Protein AF-V8NAQ7-F1 (afdb_monomer)

Organism: Ophiophagus hannah (NCBI:txid8665)

InterPro domains:
  IPR014782 Peptidase M1, membrane alanine aminopeptidase [PF01433] (140-181)
  IPR027268 Peptidase M4/M1, CTD superfamily [G3DSA:1.10.390.10] (21-183)
  IPR033577 Aminopeptidase O [PTHR46627] (118-181)

Mean predicted aligned error: 9.58 Å

Nearest PDB structures (foldseek):
  6mgq-assembly1_A  TM=7.888E-01  e=1.763E-02  Homo sapiens
  4g4s-assembly1_O-2  TM=3.954E-01  e=2.691E-01  Saccharomyces cerevisiae S288C
  8rvl-assembly1_7  TM=3.609E-01  e=3.037E-01  Saccharomyces cerevisiae
  8rvp-assembly1_4  TM=3.367E-01  e=1.084E+00  Saccharomyces cerevisiae

Secondary structure (DSSP, 8-state):
-------S-SS--TTT-HHHHT-SS--EEEE--GGGHHHHHHHHHHHHHHHHHHHHHHH-S-SSS-EEEEEE-TTSSSSEEEEESSSSS----HHHHHHHHHHHHHH---HHHHHSS--EEEEEEGGGGGS-HHHHHHHHHHHHHTTTBTTTB--SSGGGTHHHHHHHHHHHHHHHHHHHHT-

pLDDT: mean 75.88, std 17.24, range [34.28, 96.19]

Structure (mmCIF, N/CA/C/O backbone):
data_AF-V8NAQ7-F1
#
_entry.id   AF-V8NAQ7-F1
#
loop_
_atom_site.group_PDB
_atom_site.id
_atom_site.type_symbol
_atom_site.label_atom_id
_atom_site.label_alt_id
_atom_site.label_comp_id
_atom_site.label_asym_id
_atom_site.label_entity_id
_atom_site.label_seq_id
_atom_site.pdbx_PDB_ins_code
_atom_site.Cartn_x
_atom_site.Cartn_y
_atom_site.Cartn_z
_atom_site.occupancy
_atom_site.B_iso_or_equiv
_atom_site.auth_seq_id
_atom_site.auth_comp_id
_atom_site.auth_asym_id
_atom_site.auth_atom_id
_atom_site.pdbx_PDB_model_num
ATOM 1 N N . LEU A 1 1 ? 7.374 -16.933 -33.808 1.00 37.28 1 LEU A N 1
ATOM 2 C CA . LEU A 1 1 ? 6.620 -16.283 -32.715 1.00 37.28 1 LEU A CA 1
ATOM 3 C C . LEU A 1 1 ? 7.541 -16.293 -31.511 1.00 37.28 1 LEU A C 1
ATOM 5 O O . LEU A 1 1 ? 7.812 -17.365 -30.997 1.00 37.28 1 LEU A O 1
ATOM 9 N N . LEU A 1 2 ? 8.156 -15.151 -31.199 1.00 45.00 2 LEU A N 1
ATOM 10 C CA . LEU A 1 2 ? 9.103 -15.036 -30.089 1.00 45.00 2 LEU A CA 1
ATOM 11 C C . LEU A 1 2 ? 8.343 -15.301 -28.788 1.00 45.00 2 LEU A C 1
ATOM 13 O O . LEU A 1 2 ? 7.420 -14.553 -28.463 1.00 45.00 2 LEU A O 1
ATOM 17 N N . GLU A 1 3 ? 8.701 -16.369 -28.078 1.00 47.44 3 GLU A N 1
ATOM 18 C CA . GLU A 1 3 ? 8.307 -16.536 -26.683 1.00 47.44 3 GLU A CA 1
ATOM 19 C C . GLU A 1 3 ? 8.743 -15.267 -25.950 1.00 47.44 3 GLU A C 1
ATOM 21 O O . GLU A 1 3 ? 9.929 -14.932 -25.909 1.00 47.44 3 GLU A O 1
ATOM 26 N N . LYS A 1 4 ? 7.776 -14.501 -25.434 1.00 57.16 4 LYS A N 1
ATOM 27 C CA . LYS A 1 4 ? 8.064 -13.421 -24.494 1.00 57.16 4 LYS A CA 1
ATOM 28 C C . LYS A 1 4 ? 8.598 -14.103 -23.239 1.00 57.16 4 LYS A C 1
ATOM 30 O O . LYS A 1 4 ? 7.823 -14.415 -22.352 1.00 57.16 4 LYS A O 1
ATOM 35 N N . ALA A 1 5 ? 9.888 -14.399 -23.183 1.00 61.69 5 ALA A N 1
ATOM 36 C CA . ALA A 1 5 ? 10.543 -14.878 -21.978 1.00 61.69 5 ALA A CA 1
ATOM 37 C C . ALA A 1 5 ? 10.908 -13.656 -21.129 1.00 61.69 5 ALA A C 1
ATOM 39 O O . ALA A 1 5 ? 11.540 -12.713 -21.606 1.00 61.69 5 ALA A O 1
ATOM 40 N N . CYS A 1 6 ? 10.454 -13.630 -19.883 1.00 65.25 6 CYS A N 1
ATOM 41 C CA . CYS A 1 6 ? 10.802 -12.587 -18.933 1.00 65.25 6 CYS A CA 1
ATOM 42 C C . CYS A 1 6 ? 12.248 -12.797 -18.466 1.00 65.25 6 CYS A C 1
ATOM 44 O O . CYS A 1 6 ? 12.615 -13.898 -18.066 1.00 65.25 6 CYS A O 1
ATOM 46 N N . GLY A 1 7 ? 13.068 -11.745 -18.491 1.00 60.06 7 GLY A N 1
ATOM 47 C CA . GLY A 1 7 ? 14.481 -11.810 -18.089 1.00 60.06 7 GLY A CA 1
ATOM 48 C C . GLY A 1 7 ? 14.732 -11.762 -16.577 1.00 60.06 7 GLY A C 1
ATOM 49 O O . GLY A 1 7 ? 15.848 -11.463 -16.167 1.00 60.06 7 GLY A O 1
ATOM 50 N N . HIS A 1 8 ? 13.712 -11.982 -15.745 1.00 63.72 8 HIS A N 1
ATOM 51 C CA . HIS A 1 8 ? 13.851 -11.928 -14.291 1.00 63.72 8 HIS A CA 1
ATOM 52 C C . HIS A 1 8 ? 14.262 -13.288 -13.708 1.00 63.72 8 HIS A C 1
ATOM 54 O O . HIS A 1 8 ? 14.111 -14.336 -14.336 1.00 63.72 8 HIS A O 1
ATOM 60 N N . THR A 1 9 ? 14.778 -13.270 -12.480 1.00 57.16 9 THR A N 1
ATOM 61 C CA . THR A 1 9 ? 15.142 -14.470 -11.712 1.00 57.16 9 THR A CA 1
ATOM 62 C C . THR A 1 9 ? 13.940 -15.421 -11.531 1.00 57.16 9 THR A C 1
ATOM 64 O O . THR A 1 9 ? 12.796 -15.009 -11.757 1.00 57.16 9 THR A O 1
ATOM 67 N N . PRO A 1 10 ? 14.154 -16.706 -11.159 1.00 53.88 10 PRO A N 1
ATOM 68 C CA . PRO A 1 10 ? 13.069 -17.675 -11.015 1.00 53.88 10 PRO A CA 1
ATOM 69 C C . PRO A 1 10 ? 12.094 -17.261 -9.899 1.00 53.88 10 PRO A C 1
ATOM 71 O O . PRO A 1 10 ? 12.303 -17.525 -8.718 1.00 53.88 10 PRO A O 1
ATOM 74 N N . TYR A 1 11 ? 11.013 -16.606 -10.302 1.00 58.72 11 TYR A N 1
ATOM 75 C CA . TYR A 1 11 ? 9.854 -16.215 -9.509 1.00 58.72 11 TYR A CA 1
ATOM 76 C C . TYR A 1 11 ? 8.618 -16.440 -10.394 1.00 58.72 11 TYR A C 1
ATOM 78 O O . TYR A 1 11 ? 8.720 -16.221 -11.606 1.00 58.72 11 TYR A O 1
ATOM 86 N N . PRO A 1 12 ? 7.470 -16.903 -9.859 1.00 65.12 12 PRO A N 1
ATOM 87 C CA . PRO A 1 12 ? 6.249 -17.061 -10.649 1.00 65.12 12 PRO A CA 1
ATOM 88 C C . PRO A 1 12 ? 5.866 -15.735 -11.327 1.00 65.12 12 PRO A C 1
ATOM 90 O O . PRO A 1 12 ? 5.382 -14.808 -10.681 1.00 65.12 12 PRO A O 1
ATOM 93 N N . CYS A 1 13 ? 6.121 -15.643 -12.636 1.00 69.38 13 CYS A N 1
ATOM 94 C CA . CYS A 1 13 ? 5.915 -14.431 -13.420 1.00 69.38 13 CYS A CA 1
ATOM 95 C C . CYS A 1 13 ? 4.424 -14.100 -13.514 1.00 69.38 13 CYS A C 1
ATOM 97 O O . CYS A 1 13 ? 3.689 -14.730 -14.274 1.00 69.38 13 CYS A O 1
ATOM 99 N N . ARG A 1 14 ? 3.984 -13.065 -12.794 1.00 78.44 14 ARG A N 1
ATOM 100 C CA . ARG A 1 14 ? 2.598 -12.585 -12.884 1.00 78.44 14 ARG A CA 1
ATOM 101 C C . ARG A 1 14 ? 2.290 -11.806 -14.164 1.00 78.44 14 ARG A C 1
ATOM 103 O O . ARG A 1 14 ? 1.137 -11.678 -14.552 1.00 78.44 14 ARG A O 1
ATOM 110 N N . PHE A 1 15 ? 3.316 -11.288 -14.832 1.00 76.75 15 PHE A N 1
ATOM 111 C CA . PHE A 1 15 ? 3.154 -10.457 -16.029 1.00 76.75 15 PHE A CA 1
ATOM 112 C C . PHE A 1 15 ? 2.834 -11.262 -17.293 1.00 76.75 15 PHE A C 1
ATOM 114 O O . PHE A 1 15 ? 2.406 -10.693 -18.294 1.00 76.75 15 PHE A O 1
ATOM 121 N N . GLN A 1 16 ? 3.083 -12.573 -17.271 1.00 75.88 16 GLN A N 1
ATOM 122 C CA . GLN A 1 16 ? 2.899 -13.452 -18.427 1.00 75.88 16 GLN A CA 1
ATOM 123 C C . GLN A 1 16 ? 1.697 -14.373 -18.300 1.00 75.88 16 GLN A C 1
ATOM 125 O O . GLN A 1 16 ? 1.163 -14.793 -19.323 1.00 75.88 16 GLN A O 1
ATOM 130 N N . ASP A 1 17 ? 1.274 -14.678 -17.074 1.00 80.12 17 ASP A N 1
ATOM 131 C CA . ASP A 1 17 ? 0.068 -15.457 -16.828 1.00 80.12 17 ASP A CA 1
ATOM 132 C C . ASP A 1 17 ? -1.171 -14.544 -16.943 1.00 80.12 17 ASP A C 1
ATOM 134 O O . ASP A 1 17 ? -1.374 -13.700 -16.060 1.00 80.12 17 ASP A O 1
ATOM 138 N N . PRO A 1 18 ? -2.024 -14.729 -17.978 1.00 76.31 18 PRO A N 1
ATOM 139 C CA . PRO A 1 18 ? -3.193 -13.887 -18.238 1.00 76.31 18 PRO A CA 1
ATOM 140 C C . PRO A 1 18 ? -4.182 -13.823 -17.070 1.00 76.31 18 PRO A C 1
ATOM 142 O O . PRO A 1 18 ? -4.881 -12.825 -16.896 1.00 76.31 18 PRO A O 1
ATOM 145 N N . ILE A 1 19 ? -4.257 -14.891 -16.270 1.00 78.62 19 ILE A N 1
ATOM 146 C CA . ILE A 1 19 ? -5.164 -14.981 -15.122 1.00 78.62 19 ILE A CA 1
ATOM 147 C C . ILE A 1 19 ? -4.669 -14.049 -14.023 1.00 78.62 19 ILE A C 1
ATOM 149 O O . ILE A 1 19 ? -5.436 -13.287 -13.435 1.00 78.62 19 ILE A O 1
ATOM 153 N N . THR A 1 20 ? -3.365 -14.087 -13.757 1.00 79.00 20 THR A N 1
ATOM 154 C CA . THR A 1 20 ? -2.764 -13.262 -12.711 1.00 79.00 20 THR A CA 1
ATOM 155 C C . THR A 1 20 ? -2.551 -11.819 -13.154 1.00 79.00 20 THR A C 1
ATOM 157 O O . THR A 1 20 ? -2.547 -10.943 -12.287 1.00 79.00 20 THR A O 1
ATOM 160 N N . SER A 1 21 ? -2.417 -11.561 -14.460 1.00 79.44 21 SER A N 1
ATOM 161 C CA . SER A 1 21 ? -2.230 -10.220 -15.010 1.00 79.44 21 SER A CA 1
ATOM 162 C C . SER A 1 21 ? -3.513 -9.400 -15.029 1.00 79.44 21 SER A C 1
ATOM 164 O O . SER A 1 21 ? -3.435 -8.186 -14.908 1.00 79.44 21 SER A O 1
ATOM 166 N N . ALA A 1 22 ? -4.674 -10.053 -15.146 1.00 82.44 22 ALA A N 1
ATOM 167 C CA . ALA A 1 22 ? -5.993 -9.416 -15.120 1.00 82.44 22 ALA A CA 1
ATOM 168 C C . ALA A 1 22 ? -6.528 -9.161 -13.697 1.00 82.44 22 ALA A C 1
ATOM 170 O O . ALA A 1 22 ? -7.639 -8.657 -13.524 1.00 82.44 22 ALA A O 1
ATOM 171 N N . GLN A 1 23 ? -5.776 -9.543 -12.661 1.00 87.81 23 GLN A N 1
ATOM 172 C CA . GLN A 1 23 ? -6.215 -9.385 -11.284 1.00 87.81 23 GLN A CA 1
ATOM 173 C C . GLN A 1 23 ? -6.018 -7.942 -10.802 1.00 87.81 23 GLN A C 1
ATOM 175 O O . GLN A 1 23 ? -4.948 -7.590 -10.305 1.00 87.81 23 GLN A O 1
ATOM 180 N N . VAL A 1 24 ? -7.090 -7.152 -10.898 1.00 91.62 24 VAL A N 1
ATOM 181 C CA . VAL A 1 24 ? -7.148 -5.748 -10.453 1.00 91.62 24 VAL A CA 1
ATOM 182 C C . VAL A 1 24 ? -6.882 -5.624 -8.950 1.00 91.62 24 VAL A C 1
ATOM 184 O O . VAL A 1 24 ? -6.037 -4.849 -8.513 1.00 91.62 24 VAL A O 1
ATOM 187 N N . ILE A 1 25 ? -7.561 -6.451 -8.148 1.00 93.50 25 ILE A N 1
ATOM 188 C CA . ILE A 1 25 ? -7.414 -6.472 -6.690 1.00 93.50 25 ILE A CA 1
ATOM 189 C C . ILE A 1 25 ? -6.827 -7.817 -6.273 1.00 93.50 25 ILE A C 1
ATOM 191 O O . ILE A 1 25 ? -7.445 -8.879 -6.426 1.00 93.50 25 ILE A O 1
ATOM 195 N N . ILE A 1 26 ? -5.615 -7.777 -5.728 1.00 91.56 26 ILE A N 1
ATOM 196 C CA . ILE A 1 26 ? -4.955 -8.959 -5.175 1.00 91.56 26 ILE A CA 1
ATOM 197 C C . ILE A 1 26 ? -5.547 -9.336 -3.812 1.00 91.56 26 ILE A C 1
ATOM 199 O O . ILE A 1 26 ? -6.066 -8.470 -3.095 1.00 91.56 26 ILE A O 1
ATOM 203 N N . PRO A 1 27 ? -5.483 -10.620 -3.410 1.00 91.06 27 PRO A N 1
ATOM 204 C CA . PRO A 1 27 ? -5.914 -11.022 -2.083 1.00 91.06 27 PRO A CA 1
ATOM 205 C C . PRO A 1 27 ? -5.079 -10.260 -1.055 1.00 91.06 27 PRO A C 1
ATOM 207 O O . PRO A 1 27 ? -3.865 -10.122 -1.223 1.00 91.06 27 PRO A O 1
ATOM 210 N N . HIS A 1 28 ? -5.723 -9.779 0.004 1.00 90.50 28 HIS A N 1
ATOM 211 C CA . HIS A 1 28 ? -5.056 -9.004 1.040 1.00 90.50 28 HIS A CA 1
ATOM 212 C C . HIS A 1 28 ? -5.494 -9.429 2.439 1.00 90.50 28 HIS A C 1
ATOM 214 O O . HIS A 1 28 ? -6.635 -9.847 2.651 1.00 90.50 28 HIS A O 1
ATOM 220 N N . ARG A 1 29 ? -4.572 -9.363 3.404 1.00 88.88 29 ARG A N 1
ATOM 221 C CA . ARG A 1 29 ? -4.845 -9.669 4.817 1.00 88.88 29 ARG A CA 1
ATOM 222 C C . ARG A 1 29 ? -4.321 -8.554 5.708 1.00 88.88 29 ARG A C 1
ATOM 224 O O . ARG A 1 29 ? -3.261 -8.001 5.442 1.00 88.88 29 ARG A O 1
ATOM 231 N N . ILE A 1 30 ? -5.054 -8.261 6.778 1.00 87.94 30 ILE A N 1
ATOM 232 C CA . ILE A 1 30 ? -4.641 -7.298 7.800 1.00 87.94 30 ILE A CA 1
ATOM 233 C C . ILE A 1 30 ? -4.356 -8.062 9.089 1.00 87.94 30 ILE A C 1
ATOM 235 O O . ILE A 1 30 ? -5.207 -8.805 9.583 1.00 87.94 30 ILE A O 1
ATOM 239 N N . PHE A 1 31 ? -3.174 -7.844 9.645 1.00 86.44 31 PHE A N 1
ATOM 240 C CA . PHE A 1 31 ? -2.731 -8.368 10.924 1.00 86.44 31 PHE A CA 1
ATOM 241 C C . PHE A 1 31 ? -2.579 -7.196 11.889 1.00 86.44 31 PHE A C 1
ATOM 243 O O . PHE A 1 31 ? -1.754 -6.308 11.688 1.00 86.44 31 PHE A O 1
ATOM 250 N N . ALA A 1 32 ? -3.398 -7.181 12.934 1.00 84.50 32 ALA A N 1
ATOM 251 C CA . ALA A 1 32 ? -3.408 -6.120 13.929 1.00 84.50 32 ALA A CA 1
ATOM 252 C C . ALA A 1 32 ? -3.686 -6.705 15.322 1.00 84.50 32 ALA A C 1
ATOM 254 O O . ALA A 1 32 ? -4.385 -7.720 15.412 1.00 84.50 32 ALA A O 1
ATOM 255 N N . PRO A 1 33 ? -3.197 -6.067 16.400 1.00 82.62 33 PRO A N 1
ATOM 256 C CA . PRO A 1 33 ? -3.591 -6.402 17.765 1.00 82.62 33 PRO A CA 1
ATOM 257 C C . PRO A 1 33 ? -5.112 -6.320 17.925 1.00 82.62 33 PRO A C 1
ATOM 259 O O . PRO A 1 33 ? -5.761 -5.478 17.291 1.00 82.62 33 PRO A O 1
ATOM 262 N N . VAL A 1 34 ? -5.695 -7.148 18.797 1.00 83.69 34 VAL A N 1
ATOM 263 C CA . VAL A 1 34 ? -7.161 -7.229 18.946 1.00 83.69 34 VAL A CA 1
ATOM 264 C C . VAL A 1 34 ? -7.779 -5.868 19.287 1.00 83.69 34 VAL A C 1
ATOM 266 O O . VAL A 1 34 ? -8.848 -5.535 18.773 1.00 83.69 34 VAL A O 1
ATOM 269 N N . CYS A 1 35 ? -7.076 -5.038 20.061 1.00 85.00 35 CYS A N 1
ATOM 270 C CA . CYS A 1 35 ? -7.518 -3.691 20.428 1.00 85.00 35 CYS A CA 1
ATOM 271 C C . CYS A 1 35 ? -7.654 -2.715 19.242 1.00 85.00 35 CYS A C 1
ATOM 273 O O . CYS A 1 35 ? -8.398 -1.744 19.348 1.00 85.00 35 CYS A O 1
ATOM 275 N N . LEU A 1 36 ? -6.987 -2.968 18.110 1.00 86.62 36 LEU A N 1
ATOM 276 C CA . LEU A 1 36 ? -7.032 -2.122 16.909 1.00 86.62 36 LEU A CA 1
ATOM 277 C C . LEU A 1 36 ? -7.918 -2.696 15.799 1.00 86.62 36 LEU A C 1
ATOM 279 O O . LEU A 1 36 ? -8.080 -2.067 14.752 1.00 86.62 36 LEU A O 1
ATOM 283 N N . LYS A 1 37 ? -8.509 -3.877 16.007 1.00 86.38 37 LYS A N 1
ATOM 284 C CA . LYS A 1 37 ? -9.273 -4.595 14.981 1.00 86.38 37 LYS A CA 1
ATOM 285 C C . LYS A 1 37 ? -10.437 -3.774 14.426 1.00 86.38 37 LYS A C 1
ATOM 287 O O . LYS A 1 37 ? -10.638 -3.755 13.216 1.00 86.38 37 LYS A O 1
ATOM 292 N N . GLU A 1 38 ? -11.178 -3.080 15.286 1.00 87.75 38 GLU A N 1
ATOM 293 C CA . GLU A 1 38 ? -12.314 -2.252 14.859 1.00 87.75 38 GLU A CA 1
ATOM 294 C C . GLU A 1 38 ? -11.863 -0.995 14.105 1.00 87.75 38 GLU A C 1
ATOM 296 O O . GLU A 1 38 ? -12.447 -0.661 13.076 1.00 87.75 38 GLU A O 1
ATOM 301 N N . SER A 1 39 ? -10.765 -0.359 14.526 1.00 87.62 39 SER A N 1
ATOM 302 C CA . SER A 1 39 ? -10.164 0.760 13.787 1.00 87.62 39 SER A CA 1
ATOM 303 C C . SER A 1 39 ? -9.698 0.326 12.395 1.00 87.62 39 SER A C 1
ATOM 305 O O . SER A 1 39 ? -9.993 0.992 11.406 1.00 87.62 39 SER A O 1
ATOM 307 N N . CYS A 1 40 ? -9.046 -0.836 12.292 1.00 88.31 40 CYS A N 1
ATOM 308 C CA . CYS A 1 40 ? -8.616 -1.396 11.010 1.00 88.31 40 CYS A CA 1
ATOM 309 C C . CYS A 1 40 ? -9.804 -1.719 10.102 1.00 88.31 40 CYS A C 1
ATOM 311 O O . CYS A 1 40 ? -9.760 -1.425 8.912 1.00 88.31 40 CYS A O 1
ATOM 313 N N . LYS A 1 41 ? -10.880 -2.298 10.647 1.00 87.69 41 LYS A N 1
ATOM 314 C CA . LYS A 1 41 ? -12.101 -2.561 9.876 1.00 87.69 41 LYS A CA 1
ATOM 315 C C . LYS A 1 41 ? -12.732 -1.277 9.356 1.00 87.69 41 LYS A C 1
ATOM 317 O O . LYS A 1 41 ? -13.150 -1.234 8.210 1.00 87.69 41 LYS A O 1
ATOM 322 N N . LYS A 1 42 ? -12.804 -0.242 10.191 1.00 87.56 42 LYS A N 1
ATOM 323 C CA . LYS A 1 42 ? -13.417 1.034 9.817 1.00 87.56 42 LYS A CA 1
ATOM 324 C C . LYS A 1 42 ? -12.617 1.765 8.738 1.00 87.56 42 LYS A C 1
ATOM 326 O O . LYS A 1 42 ? -13.212 2.404 7.881 1.00 87.56 42 LYS A O 1
ATOM 331 N N . VAL A 1 43 ? -11.288 1.689 8.805 1.00 88.75 43 VAL A N 1
ATOM 332 C CA . VAL A 1 43 ? -10.387 2.447 7.930 1.00 88.75 43 VAL A CA 1
ATOM 333 C C . VAL A 1 43 ? -9.888 1.573 6.778 1.00 88.75 43 VAL A C 1
ATOM 335 O O . VAL A 1 43 ? -10.305 1.732 5.637 1.00 88.75 43 VAL A O 1
ATOM 338 N N . LEU A 1 44 ? -9.035 0.592 7.064 1.00 88.81 44 LEU A N 1
ATOM 339 C CA . LEU A 1 44 ? -8.292 -0.156 6.047 1.00 88.81 44 LEU A CA 1
ATOM 340 C C . LEU A 1 44 ? -9.147 -1.101 5.203 1.00 88.81 44 LEU A C 1
ATOM 342 O O . LEU A 1 44 ? -8.810 -1.324 4.045 1.00 88.81 44 LEU A O 1
ATOM 346 N N . LEU A 1 45 ? -10.229 -1.663 5.752 1.00 86.62 45 LEU A N 1
ATOM 347 C CA . LEU A 1 45 ? -11.066 -2.616 5.008 1.00 86.62 45 LEU A CA 1
ATOM 348 C C . LEU A 1 45 ? -11.690 -1.983 3.756 1.00 86.62 45 LEU A C 1
ATOM 350 O O . LEU A 1 45 ? -11.860 -2.669 2.753 1.00 86.62 45 LEU A O 1
ATOM 354 N N . HIS A 1 46 ? -12.014 -0.690 3.819 1.00 86.50 46 HIS A N 1
ATOM 355 C CA . HIS A 1 46 ? -12.566 0.059 2.692 1.00 86.50 46 HIS A CA 1
ATOM 356 C C . HIS A 1 46 ? -11.471 0.626 1.783 1.00 86.50 46 HIS A C 1
ATOM 358 O O . HIS A 1 46 ? -11.607 0.568 0.566 1.00 86.50 46 HIS A O 1
ATOM 364 N N . LEU A 1 47 ? -10.368 1.106 2.366 1.00 90.50 47 LEU A N 1
ATOM 365 C CA . LEU A 1 47 ? -9.287 1.744 1.612 1.00 90.50 47 LEU A CA 1
ATOM 366 C C . LEU A 1 47 ? -8.460 0.753 0.784 1.00 90.50 47 LEU A C 1
ATOM 368 O O . LEU A 1 47 ? -8.087 1.059 -0.341 1.00 90.50 47 LEU A O 1
ATOM 372 N N . LEU A 1 48 ? -8.174 -0.443 1.309 1.00 93.00 48 LEU A N 1
ATOM 373 C CA . LEU A 1 48 ? -7.282 -1.402 0.645 1.00 93.00 48 LEU A CA 1
ATOM 374 C C . LEU A 1 48 ? -7.745 -1.804 -0.764 1.00 93.00 48 LEU A C 1
ATOM 376 O O . LEU A 1 48 ? -6.930 -1.713 -1.682 1.00 93.00 48 LEU A O 1
ATOM 380 N N . PRO A 1 49 ? -9.007 -2.227 -0.979 1.00 93.94 49 PRO A N 1
ATOM 381 C CA . PRO A 1 49 ? -9.497 -2.540 -2.319 1.00 93.94 49 PRO A CA 1
ATOM 382 C C . PRO A 1 49 ? -9.385 -1.358 -3.290 1.00 93.94 49 PRO A C 1
ATOM 384 O O . PRO A 1 49 ? -8.949 -1.559 -4.420 1.00 93.94 49 PRO A O 1
ATOM 387 N N . GLN A 1 50 ? -9.719 -0.144 -2.837 1.00 94.25 50 GLN A N 1
ATOM 388 C CA . GLN A 1 50 ? -9.673 1.075 -3.653 1.00 94.25 50 GLN A CA 1
ATOM 389 C C . GLN A 1 50 ? -8.236 1.429 -4.047 1.00 94.25 50 GLN A C 1
ATOM 391 O O . GLN A 1 50 ? -7.944 1.633 -5.220 1.00 94.25 50 GLN A O 1
ATOM 396 N N . CYS A 1 51 ? -7.307 1.427 -3.087 1.00 95.31 51 CYS A N 1
ATOM 397 C CA . CYS A 1 51 ? -5.902 1.718 -3.361 1.00 95.31 51 CYS A CA 1
ATOM 398 C C . CYS A 1 51 ? -5.262 0.657 -4.270 1.00 95.31 51 CYS A C 1
ATOM 400 O O . CYS A 1 51 ? -4.452 0.998 -5.127 1.00 95.31 51 CYS A O 1
ATOM 402 N N . LEU A 1 52 ? -5.621 -0.624 -4.115 1.00 95.50 52 LEU A N 1
ATOM 403 C CA . LEU A 1 52 ? -5.129 -1.696 -4.989 1.00 95.50 52 LEU A CA 1
ATOM 404 C C . LEU A 1 52 ? -5.684 -1.587 -6.416 1.00 95.50 52 LEU A C 1
ATOM 406 O O . LEU A 1 52 ? -4.936 -1.845 -7.358 1.00 95.50 52 LEU A O 1
ATOM 410 N N . SER A 1 53 ? -6.956 -1.206 -6.564 1.00 95.62 53 SER A N 1
ATOM 411 C CA . SER A 1 53 ? -7.589 -0.951 -7.864 1.00 95.62 53 SER A CA 1
ATOM 412 C C . SER A 1 53 ? -6.927 0.229 -8.573 1.00 95.62 53 SER A C 1
ATOM 414 O O . SER A 1 53 ? -6.389 0.076 -9.666 1.00 95.62 53 SER A O 1
ATOM 416 N N . ALA A 1 54 ? -6.811 1.364 -7.883 1.00 96.19 54 ALA A N 1
ATOM 417 C CA . ALA A 1 54 ? -6.148 2.556 -8.397 1.00 96.19 54 ALA A CA 1
ATOM 418 C C . ALA A 1 54 ? -4.678 2.308 -8.779 1.00 96.19 54 ALA A C 1
ATOM 420 O O . ALA A 1 54 ? -4.204 2.790 -9.808 1.00 96.19 54 ALA A O 1
ATOM 421 N N . ALA A 1 55 ? -3.943 1.535 -7.971 1.00 95.75 55 ALA A N 1
ATOM 422 C CA . ALA A 1 55 ? -2.570 1.156 -8.290 1.00 95.75 55 ALA A CA 1
ATOM 423 C C . ALA A 1 55 ? -2.501 0.280 -9.548 1.00 95.75 55 ALA A C 1
ATOM 425 O O . ALA A 1 55 ? -1.599 0.465 -10.363 1.00 95.75 55 ALA A O 1
ATOM 426 N N . TYR A 1 56 ? -3.455 -0.638 -9.730 1.00 94.62 56 TYR A N 1
ATOM 427 C CA . TYR A 1 56 ? -3.540 -1.450 -10.940 1.00 94.62 56 TYR A CA 1
ATOM 428 C C . TYR A 1 56 ? -3.815 -0.599 -12.183 1.00 94.62 56 TYR A C 1
ATOM 430 O O . TYR A 1 56 ? -3.156 -0.776 -13.205 1.00 94.62 56 TYR A O 1
ATOM 438 N N . ASP A 1 57 ? -4.734 0.357 -12.098 1.00 94.50 57 ASP A N 1
ATOM 439 C CA . ASP A 1 57 ? -5.068 1.222 -13.231 1.00 94.50 57 ASP A CA 1
ATOM 440 C C . ASP A 1 57 ? -3.899 2.130 -13.641 1.00 94.50 57 ASP A C 1
ATOM 442 O O . ASP A 1 57 ? -3.712 2.411 -14.826 1.00 94.50 57 ASP A O 1
ATOM 446 N N . LEU A 1 58 ? -3.080 2.561 -12.675 1.00 94.62 58 LEU A N 1
ATOM 447 C CA . LEU A 1 58 ? -1.925 3.428 -12.922 1.00 94.62 58 LEU A CA 1
ATOM 448 C C . LEU A 1 58 ? -0.658 2.668 -13.338 1.00 94.62 58 LEU A C 1
ATOM 450 O O . LEU A 1 58 ? 0.070 3.133 -14.215 1.00 94.62 58 LEU A O 1
ATOM 454 N N . LEU A 1 59 ? -0.361 1.533 -12.700 1.00 93.00 59 LEU A N 1
ATOM 455 C CA . LEU A 1 59 ? 0.923 0.822 -12.825 1.00 93.00 59 LEU A CA 1
ATOM 456 C C . LEU A 1 59 ? 0.800 -0.553 -13.501 1.00 93.00 59 LEU A C 1
ATOM 458 O O . LEU A 1 59 ? 1.810 -1.173 -13.844 1.00 93.00 59 LEU A O 1
ATOM 462 N N . GLY A 1 60 ? -0.422 -1.037 -13.719 1.00 91.44 60 GLY A N 1
ATOM 463 C CA . GLY A 1 60 ? -0.717 -2.331 -14.321 1.00 91.44 60 GLY A CA 1
ATOM 464 C C . GLY A 1 60 ? -0.694 -3.487 -13.321 1.00 91.44 60 GLY A C 1
ATOM 465 O O . GLY A 1 60 ? -1.035 -3.355 -12.150 1.00 91.44 60 GLY A O 1
ATOM 466 N N . THR A 1 61 ? -0.309 -4.673 -13.790 1.00 90.81 61 THR A N 1
ATOM 467 C CA . THR A 1 61 ? -0.337 -5.901 -12.985 1.00 90.81 61 THR A CA 1
ATOM 468 C C . THR A 1 61 ? 0.481 -5.784 -11.697 1.00 90.81 61 THR A C 1
ATOM 470 O O . THR A 1 61 ? 1.672 -5.476 -11.731 1.00 90.81 61 THR A O 1
ATOM 473 N N . HIS A 1 62 ? -0.143 -6.144 -10.570 1.00 90.56 62 HIS A N 1
ATOM 474 C CA . HIS A 1 62 ? 0.521 -6.268 -9.271 1.00 90.56 62 HIS A CA 1
ATOM 475 C C . HIS A 1 62 ? 1.675 -7.290 -9.325 1.00 90.56 62 HIS A C 1
ATOM 477 O O . HIS A 1 62 ? 1.423 -8.460 -9.638 1.00 90.56 62 HIS A O 1
ATOM 483 N N . PRO A 1 63 ? 2.916 -6.916 -8.954 1.00 86.19 63 PRO A N 1
ATOM 484 C CA . PRO A 1 63 ? 4.076 -7.807 -9.044 1.00 86.19 63 PRO A CA 1
ATOM 485 C C . PRO A 1 63 ? 3.980 -9.045 -8.142 1.00 86.19 63 PRO A C 1
ATOM 487 O O . PRO A 1 63 ? 4.505 -10.105 -8.483 1.00 86.19 63 PRO A O 1
ATOM 490 N N . PHE A 1 64 ? 3.271 -8.939 -7.011 1.00 85.69 64 PHE A N 1
ATOM 491 C CA . PHE A 1 64 ? 3.157 -9.997 -6.003 1.00 85.69 64 PHE A CA 1
ATOM 492 C C . PHE A 1 64 ? 1.757 -10.582 -5.930 1.00 85.69 64 PHE A C 1
ATOM 494 O O . PHE A 1 64 ? 0.770 -9.868 -6.070 1.00 85.69 64 PHE A O 1
ATOM 501 N N . SER A 1 65 ? 1.667 -11.890 -5.667 1.00 84.81 65 SER A N 1
ATOM 502 C CA . SER A 1 65 ? 0.408 -12.662 -5.612 1.00 84.81 65 SER A CA 1
ATOM 503 C C . SER A 1 65 ? -0.593 -12.199 -4.546 1.00 84.81 65 SER A C 1
ATOM 505 O O . SER A 1 65 ? -1.783 -12.482 -4.673 1.00 84.81 65 SER A O 1
ATOM 507 N N . ARG A 1 66 ? -0.122 -11.514 -3.498 1.00 86.31 66 ARG A N 1
ATOM 508 C CA . ARG A 1 66 ? -0.897 -11.112 -2.319 1.00 86.31 66 ARG A CA 1
ATOM 509 C C . ARG A 1 66 ? -0.192 -9.986 -1.561 1.00 86.31 66 ARG A C 1
ATOM 511 O O . ARG A 1 66 ? 1.040 -9.939 -1.545 1.00 86.31 66 ARG A O 1
ATOM 518 N N . LEU A 1 67 ? -0.991 -9.156 -0.890 1.00 89.25 67 LEU A N 1
ATOM 519 C CA . LEU A 1 67 ? -0.538 -8.119 0.034 1.00 89.25 67 LEU A CA 1
ATOM 520 C C . LEU A 1 67 ? -0.889 -8.465 1.489 1.00 89.25 67 LEU A C 1
ATOM 522 O O . LEU A 1 67 ? -2.019 -8.834 1.796 1.00 89.25 67 LEU A O 1
ATOM 526 N N . ASP A 1 68 ? 0.053 -8.284 2.405 1.00 87.88 68 ASP A N 1
ATOM 527 C CA . ASP A 1 68 ? -0.195 -8.346 3.842 1.00 87.88 68 ASP A CA 1
ATOM 528 C C . ASP A 1 68 ? 0.103 -7.022 4.506 1.00 87.88 68 ASP A C 1
ATOM 530 O O . ASP A 1 68 ? 1.198 -6.494 4.366 1.00 87.88 68 ASP A O 1
ATOM 534 N N . VAL A 1 69 ? -0.850 -6.526 5.284 1.00 88.19 69 VAL A N 1
ATOM 535 C CA . VAL A 1 69 ? -0.687 -5.312 6.074 1.00 88.19 69 VAL A CA 1
ATOM 536 C C . VAL A 1 69 ? -0.548 -5.693 7.535 1.00 88.19 69 VAL A C 1
ATOM 538 O O . VAL A 1 69 ? -1.431 -6.334 8.104 1.00 88.19 69 VAL A O 1
ATOM 541 N N . LEU A 1 70 ? 0.550 -5.288 8.154 1.00 87.50 70 LEU A N 1
ATOM 542 C CA . LEU A 1 70 ? 0.855 -5.539 9.551 1.00 87.50 70 LEU A CA 1
ATOM 543 C C . LEU A 1 70 ? 0.877 -4.214 10.323 1.00 87.50 70 LEU A C 1
ATOM 545 O O . LEU A 1 70 ? 1.689 -3.335 10.045 1.00 87.50 70 LEU A O 1
ATOM 549 N N . ILE A 1 71 ? -0.013 -4.069 11.303 1.00 87.19 71 ILE A N 1
ATOM 550 C CA . ILE A 1 71 ? -0.179 -2.816 12.051 1.00 87.19 71 ILE A CA 1
ATOM 551 C C . ILE A 1 71 ? 0.799 -2.738 13.203 1.00 87.19 71 ILE A C 1
ATOM 553 O O . ILE A 1 71 ? 0.528 -3.294 14.255 1.00 87.19 71 ILE A O 1
ATOM 557 N N . VAL A 1 72 ? 1.900 -2.022 13.032 1.00 82.44 72 VAL A N 1
ATOM 558 C CA . VAL A 1 72 ? 2.983 -1.937 14.015 1.00 82.44 72 VAL A CA 1
ATOM 559 C C . VAL A 1 72 ? 2.707 -0.913 15.129 1.00 82.44 72 VAL A C 1
ATOM 561 O O . VAL A 1 72 ? 1.956 0.049 14.931 1.00 82.44 72 VAL A O 1
ATOM 564 N N . PRO A 1 73 ? 3.299 -1.112 16.322 1.00 76.94 73 PRO A N 1
ATOM 565 C CA . PRO A 1 73 ? 3.096 -0.247 17.483 1.00 76.94 73 PRO A CA 1
ATOM 566 C C . PRO A 1 73 ? 3.732 1.139 17.293 1.00 76.94 73 PRO A C 1
ATOM 568 O O . PRO A 1 73 ? 4.593 1.333 16.440 1.00 76.94 73 PRO A O 1
ATOM 571 N N . LEU A 1 74 ? 3.353 2.105 18.140 1.00 73.75 74 LEU A N 1
ATOM 572 C CA . LEU A 1 74 ? 3.805 3.510 18.056 1.00 73.75 74 LEU A CA 1
ATOM 573 C C . LEU A 1 74 ? 5.320 3.712 18.181 1.00 73.75 74 LEU A C 1
ATOM 575 O O . LEU A 1 74 ? 5.832 4.747 17.774 1.00 73.75 74 LEU A O 1
ATOM 579 N N . ASN A 1 75 ? 6.032 2.758 18.778 1.00 70.50 75 ASN A N 1
ATOM 580 C CA . ASN A 1 75 ? 7.488 2.797 18.911 1.00 70.50 75 ASN A CA 1
ATOM 581 C C . ASN A 1 75 ? 8.218 2.273 17.664 1.00 70.50 75 ASN A C 1
ATOM 583 O O . ASN A 1 75 ? 9.444 2.168 17.677 1.00 70.50 75 ASN A O 1
ATOM 587 N N . PHE A 1 76 ? 7.490 1.935 16.598 1.00 70.94 76 PHE A N 1
ATOM 588 C CA . PHE A 1 76 ? 8.079 1.732 15.288 1.00 70.94 76 PHE A CA 1
ATOM 589 C C . PHE A 1 76 ? 8.492 3.094 14.718 1.00 70.94 76 PHE A C 1
ATOM 591 O O . PHE A 1 76 ? 7.660 3.978 14.536 1.00 70.94 76 PHE A O 1
ATOM 598 N N . SER A 1 77 ? 9.789 3.272 14.468 1.00 67.06 77 SER A N 1
ATOM 599 C CA . SER A 1 77 ? 10.370 4.570 14.095 1.00 67.06 77 SER A CA 1
ATOM 600 C C . SER A 1 77 ? 9.952 5.089 12.713 1.00 67.06 77 SER A C 1
ATOM 602 O O . SER A 1 77 ? 10.315 6.208 12.367 1.00 67.06 77 SER A O 1
ATOM 604 N N . SER A 1 78 ? 9.220 4.295 11.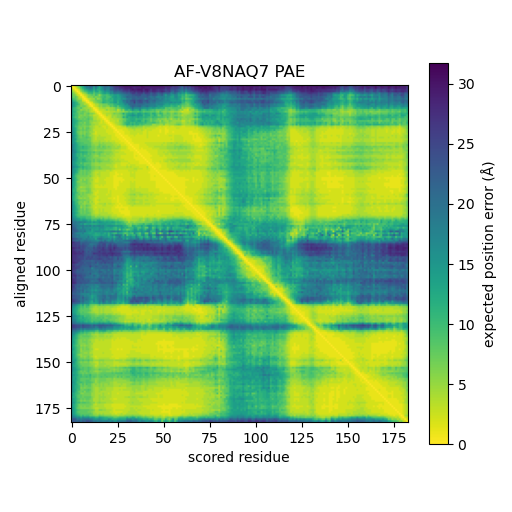926 1.00 70.88 78 SER A N 1
ATOM 605 C CA . SER A 1 78 ? 8.684 4.688 10.620 1.00 70.88 78 SER A CA 1
ATOM 606 C C . SER A 1 78 ? 7.152 4.683 10.628 1.00 70.88 78 SER A C 1
ATOM 608 O O . SER A 1 78 ? 6.517 4.013 11.439 1.00 70.88 78 SER A O 1
ATOM 610 N N . LEU A 1 79 ? 6.532 5.429 9.714 1.00 63.00 79 LEU A N 1
ATOM 611 C CA . LEU A 1 79 ? 5.080 5.390 9.512 1.00 63.00 79 LEU A CA 1
ATOM 612 C C . LEU A 1 79 ? 4.645 4.193 8.655 1.00 63.00 79 LEU A C 1
ATOM 614 O O . LEU A 1 79 ? 3.507 3.739 8.792 1.00 63.00 79 LEU A O 1
ATOM 618 N N . GLY A 1 80 ? 5.563 3.638 7.861 1.00 60.97 80 GLY A N 1
ATOM 619 C CA . GLY A 1 80 ? 5.405 2.341 7.219 1.00 60.97 80 GLY A CA 1
ATOM 620 C C . GLY A 1 80 ? 6.709 1.773 6.651 1.00 60.97 80 GLY A C 1
ATOM 621 O O . GLY A 1 80 ? 7.762 2.406 6.748 1.00 60.97 80 GLY A O 1
ATOM 622 N N . MET A 1 81 ? 6.661 0.535 6.16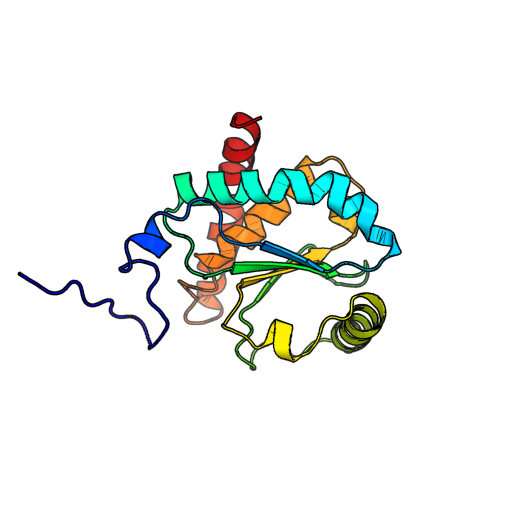7 1.00 71.00 81 MET A N 1
ATOM 623 C CA . MET A 1 81 ? 7.793 -0.141 5.526 1.00 71.00 81 MET A CA 1
ATOM 624 C C . MET A 1 81 ? 7.279 -1.250 4.604 1.00 71.00 81 MET A C 1
ATOM 626 O O . MET A 1 81 ? 6.425 -2.028 5.025 1.00 71.00 81 MET A O 1
ATOM 630 N N . ALA A 1 82 ? 7.846 -1.399 3.410 1.00 60.28 82 ALA A N 1
ATOM 631 C CA . ALA A 1 82 ? 7.590 -2.534 2.527 1.00 60.28 82 ALA A CA 1
ATOM 632 C C . ALA A 1 82 ? 8.726 -3.565 2.623 1.00 60.28 82 ALA A C 1
ATOM 634 O O . ALA A 1 82 ? 9.902 -3.218 2.733 1.00 60.28 82 ALA A O 1
ATOM 635 N N . SER A 1 83 ? 8.399 -4.858 2.621 1.00 64.31 83 SER A N 1
ATOM 636 C CA . SER A 1 83 ? 9.396 -5.923 2.771 1.00 64.31 83 SER A CA 1
ATOM 637 C C . SER A 1 83 ? 9.027 -7.207 2.026 1.00 64.31 83 SER A C 1
ATOM 639 O O . SER A 1 83 ? 7.860 -7.603 1.958 1.00 64.31 83 SER A O 1
ATOM 641 N 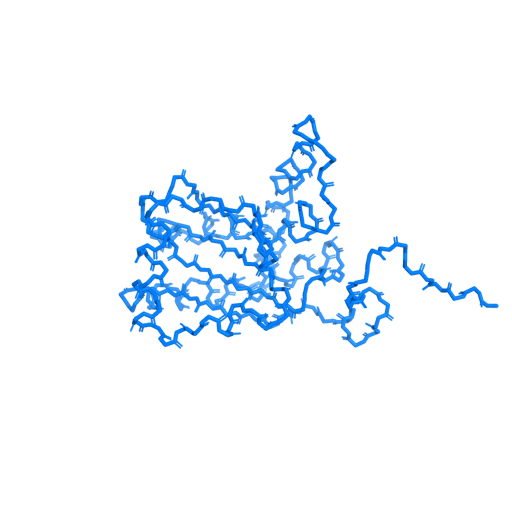N . LEU A 1 84 ? 10.056 -7.887 1.507 1.00 52.56 84 LEU A N 1
ATOM 642 C CA . LEU A 1 84 ? 9.985 -9.240 0.950 1.00 52.56 84 LEU A CA 1
ATOM 643 C C . LEU A 1 84 ? 10.235 -10.275 2.056 1.00 52.56 84 LEU A C 1
ATOM 645 O O . LEU A 1 84 ? 11.221 -10.200 2.784 1.00 52.56 84 LEU A O 1
ATOM 649 N N . SER A 1 85 ? 9.395 -11.310 2.137 1.00 49.22 85 SER A N 1
ATOM 650 C CA . SER A 1 85 ? 9.536 -12.406 3.122 1.00 49.22 85 SER A CA 1
ATOM 651 C C . SER A 1 85 ? 10.745 -13.340 2.883 1.00 49.22 85 SER A C 1
ATOM 653 O O . SER A 1 85 ? 10.978 -14.291 3.635 1.00 49.22 85 SER A O 1
ATOM 655 N N . THR A 1 86 ? 11.573 -13.094 1.862 1.00 40.38 86 THR A N 1
ATOM 656 C CA . THR A 1 86 ? 12.825 -13.841 1.688 1.00 40.38 86 THR A CA 1
ATOM 657 C C . THR A 1 86 ? 13.825 -13.382 2.737 1.00 40.38 86 THR A C 1
ATOM 659 O O . THR A 1 86 ? 14.407 -12.308 2.633 1.00 40.38 86 THR A O 1
ATOM 662 N N . SER A 1 87 ? 13.970 -14.206 3.772 1.00 41.22 87 SER A N 1
ATOM 663 C CA . SER A 1 87 ? 14.957 -14.119 4.847 1.00 41.22 87 SER A CA 1
ATOM 664 C C . SER A 1 87 ? 16.234 -13.379 4.423 1.00 41.22 87 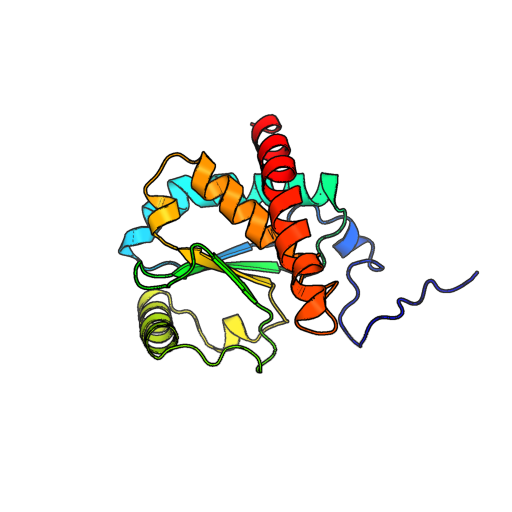SER A C 1
ATOM 666 O O . SER A 1 87 ? 16.994 -13.916 3.622 1.00 41.22 87 SER A O 1
ATOM 668 N N . GLY A 1 88 ? 16.488 -12.177 4.961 1.00 39.25 88 GLY A N 1
ATOM 669 C CA . GLY A 1 88 ? 17.816 -11.579 4.793 1.00 39.25 88 GLY A CA 1
ATOM 670 C C . GLY A 1 88 ? 18.055 -10.092 5.056 1.00 39.25 88 GLY A C 1
ATOM 671 O O . GLY A 1 88 ? 19.224 -9.761 5.202 1.00 39.25 88 GLY A O 1
ATOM 672 N N . ILE A 1 89 ? 17.060 -9.192 5.127 1.00 35.72 89 ILE A N 1
ATOM 673 C CA . ILE A 1 89 ? 17.372 -7.734 5.196 1.00 35.72 89 ILE A CA 1
ATOM 674 C C . ILE A 1 89 ? 16.839 -7.004 6.434 1.00 35.72 89 ILE A C 1
ATOM 676 O O . ILE A 1 89 ? 17.351 -5.948 6.792 1.00 35.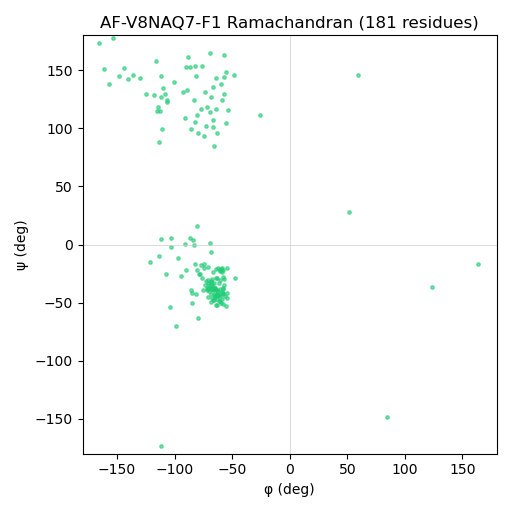72 89 ILE A O 1
ATOM 680 N N . LEU A 1 90 ? 15.915 -7.578 7.197 1.00 37.94 90 LEU A N 1
ATOM 681 C CA . LEU A 1 90 ? 15.601 -7.004 8.501 1.00 37.94 90 LEU A CA 1
ATOM 682 C C . LEU A 1 90 ? 16.515 -7.676 9.520 1.00 37.94 90 LEU A C 1
ATOM 684 O O . LEU A 1 90 ? 16.321 -8.849 9.816 1.00 37.94 90 LEU A O 1
ATOM 688 N N . SER A 1 91 ? 17.505 -6.950 10.046 1.00 34.28 91 SER A N 1
ATOM 689 C CA . SER A 1 91 ? 17.843 -7.085 11.463 1.00 34.28 91 SER A CA 1
ATOM 690 C C . SER A 1 91 ? 16.718 -6.361 12.196 1.00 34.28 91 SER A C 1
ATOM 692 O O . SER A 1 91 ? 16.730 -5.130 12.271 1.00 34.28 91 SER A O 1
ATOM 694 N N . PRO A 1 92 ? 15.658 -7.062 12.625 1.00 41.31 92 PRO A N 1
ATOM 695 C CA . PRO A 1 92 ? 14.555 -6.420 13.300 1.00 41.31 92 PRO A CA 1
ATOM 696 C C . PRO A 1 92 ? 15.095 -5.960 14.648 1.00 41.31 92 PRO A C 1
ATOM 698 O O . PRO A 1 92 ? 15.664 -6.753 15.404 1.00 41.31 92 PRO A O 1
ATOM 701 N N . SER A 1 93 ? 14.917 -4.685 14.969 1.00 39.62 93 SER A N 1
ATOM 702 C CA . SER A 1 93 ? 15.060 -4.225 16.345 1.00 39.62 93 SER A CA 1
ATOM 703 C C . SER A 1 93 ? 14.256 -5.153 17.273 1.00 39.62 93 SER A C 1
ATOM 705 O O . SER A 1 93 ? 13.209 -5.677 16.889 1.00 39.62 93 SER A O 1
ATOM 707 N N . ILE A 1 94 ? 14.743 -5.383 18.500 1.00 42.28 94 ILE A N 1
ATOM 708 C CA . ILE A 1 94 ? 14.145 -6.296 19.507 1.00 42.28 94 ILE A CA 1
ATOM 709 C C . ILE A 1 94 ? 12.623 -6.078 19.669 1.00 42.28 94 ILE A C 1
ATOM 711 O O . ILE A 1 94 ? 11.870 -7.013 19.942 1.00 42.28 94 ILE A O 1
ATOM 715 N N . ILE A 1 95 ? 12.166 -4.848 19.422 1.00 40.50 95 ILE A N 1
ATOM 716 C CA . ILE A 1 95 ? 10.764 -4.427 19.412 1.00 40.50 95 ILE A CA 1
ATOM 717 C C . ILE A 1 95 ? 9.939 -5.177 18.356 1.00 40.50 95 ILE A C 1
ATOM 719 O O . ILE A 1 95 ? 8.850 -5.641 18.679 1.00 40.50 95 ILE A O 1
ATOM 723 N N . LEU A 1 96 ? 10.440 -5.349 17.127 1.00 49.72 96 LEU A N 1
ATOM 724 C CA . LEU A 1 96 ? 9.696 -6.024 16.061 1.00 49.72 96 LEU A CA 1
ATOM 725 C C . LEU A 1 96 ? 9.563 -7.526 16.331 1.00 49.72 96 LEU A C 1
ATOM 727 O O . LEU A 1 96 ? 8.509 -8.081 16.050 1.00 49.72 96 LEU A O 1
ATOM 731 N N . TYR A 1 97 ? 10.566 -8.177 16.933 1.00 50.84 97 TYR A N 1
ATOM 732 C CA . TYR A 1 97 ? 10.447 -9.582 17.346 1.00 50.84 97 TYR A CA 1
ATOM 733 C C . TYR A 1 97 ? 9.457 -9.772 18.496 1.00 50.84 97 TYR A C 1
ATOM 735 O O . TYR A 1 97 ? 8.555 -10.596 18.380 1.00 50.84 97 TYR A O 1
ATOM 743 N N . SER A 1 98 ? 9.581 -8.977 19.563 1.00 50.38 98 SER A N 1
ATOM 744 C CA . SER A 1 98 ? 8.671 -9.024 20.719 1.00 50.38 98 SER A CA 1
ATOM 745 C C . SER A 1 98 ? 7.225 -8.703 20.321 1.00 50.38 98 SER A C 1
ATOM 747 O O . SER A 1 98 ? 6.265 -9.336 20.768 1.00 50.38 98 SER A O 1
ATOM 749 N N . TRP A 1 99 ? 7.053 -7.757 19.399 1.00 57.22 99 TRP A N 1
ATOM 750 C CA . TRP A 1 99 ? 5.743 -7.412 18.878 1.00 57.22 99 TRP A CA 1
ATOM 751 C C . TRP A 1 99 ? 5.208 -8.449 17.882 1.00 57.22 99 TRP A C 1
ATOM 753 O O . TRP A 1 99 ? 4.039 -8.810 17.967 1.00 57.22 99 TRP A O 1
ATOM 763 N N . LEU A 1 100 ? 6.045 -9.020 17.008 1.00 57.31 100 LEU A N 1
ATOM 764 C CA . LEU A 1 100 ? 5.667 -10.181 16.198 1.00 57.31 100 LEU A CA 1
ATOM 765 C C . LEU A 1 100 ? 5.237 -11.347 17.089 1.00 57.31 100 LEU A C 1
ATOM 767 O O . LEU A 1 100 ? 4.282 -12.026 16.742 1.00 57.31 100 LEU A O 1
ATOM 771 N N . ASP A 1 101 ? 5.889 -11.580 18.226 1.00 56.31 101 ASP A N 1
ATOM 772 C CA . ASP A 1 101 ? 5.464 -12.590 19.201 1.00 56.31 101 ASP A CA 1
ATOM 773 C C . ASP A 1 101 ? 4.130 -12.222 19.862 1.00 56.31 101 ASP A C 1
ATOM 775 O O . ASP A 1 101 ? 3.273 -13.084 20.039 1.00 56.31 101 ASP A O 1
ATOM 779 N N . THR A 1 102 ? 3.892 -10.937 20.127 1.00 52.91 102 THR A N 1
ATOM 780 C CA . THR A 1 102 ? 2.598 -10.434 20.618 1.00 52.91 102 THR A CA 1
ATOM 781 C C . THR A 1 102 ? 1.489 -10.666 19.586 1.00 52.91 102 THR A C 1
ATOM 783 O O . THR A 1 102 ? 0.450 -11.229 19.917 1.00 52.91 102 THR A O 1
ATOM 786 N N . VAL A 1 103 ? 1.723 -10.345 18.311 1.00 54.84 103 VAL A N 1
ATOM 787 C CA . VAL A 1 103 ? 0.776 -10.616 17.217 1.00 54.84 103 VAL A CA 1
ATOM 788 C C . VAL A 1 103 ? 0.591 -12.110 16.996 1.00 54.84 103 VAL A C 1
ATOM 790 O O . VAL A 1 103 ? -0.544 -12.548 16.836 1.00 54.84 103 VAL A O 1
ATOM 793 N N . LYS A 1 104 ? 1.654 -12.921 17.018 1.00 58.03 104 LYS A N 1
ATOM 794 C CA . LYS A 1 104 ? 1.554 -14.389 16.911 1.00 58.03 104 LYS A CA 1
ATOM 795 C C . LYS A 1 104 ? 0.651 -14.962 17.999 1.00 58.03 104 LYS A C 1
ATOM 797 O O . LYS A 1 104 ? -0.201 -15.796 17.695 1.00 58.03 104 LYS A O 1
ATOM 802 N N . ASN A 1 105 ? 0.817 -14.490 19.235 1.00 56.03 105 ASN A N 1
ATOM 803 C CA . ASN A 1 105 ? 0.045 -14.949 20.384 1.00 56.03 105 ASN A CA 1
ATOM 804 C C . ASN A 1 105 ? -1.419 -14.477 20.337 1.00 56.03 105 ASN A C 1
ATOM 806 O O . ASN A 1 105 ? -2.300 -15.228 20.747 1.00 56.03 105 ASN A O 1
ATOM 810 N N . ASP A 1 106 ? -1.689 -13.287 19.792 1.00 54.50 106 ASP A N 1
ATOM 811 C CA . ASP A 1 106 ? -3.021 -12.659 19.811 1.00 54.50 106 ASP A CA 1
ATOM 812 C C . ASP A 1 106 ? -3.859 -12.939 18.538 1.00 54.50 106 ASP A C 1
ATOM 814 O O . ASP A 1 106 ? -5.087 -12.985 18.579 1.00 54.50 106 ASP A O 1
ATOM 818 N N . THR A 1 107 ? -3.223 -13.193 17.385 1.00 53.09 107 THR A N 1
ATOM 819 C CA . THR A 1 107 ? -3.910 -13.330 16.077 1.00 53.09 107 THR A CA 1
ATOM 820 C C . THR A 1 107 ? -3.899 -14.739 15.474 1.00 53.09 107 THR A C 1
ATOM 822 O O . THR A 1 107 ? -4.388 -14.920 14.359 1.00 53.09 107 THR A O 1
ATOM 825 N N . ARG A 1 108 ? -3.380 -15.759 16.182 1.00 54.78 108 ARG A N 1
ATOM 826 C CA . ARG A 1 108 ? -3.141 -17.115 15.626 1.00 54.78 108 ARG A CA 1
ATOM 827 C C . ARG A 1 108 ? -2.330 -17.090 14.313 1.00 54.78 108 ARG A C 1
ATOM 829 O O . ARG A 1 108 ? -2.472 -17.979 13.478 1.00 54.78 108 ARG A O 1
ATOM 836 N N . MET A 1 109 ? -1.480 -16.083 14.111 1.00 54.84 109 MET A N 1
ATOM 837 C CA . MET A 1 109 ? -0.622 -15.994 12.929 1.00 54.84 109 MET A CA 1
ATOM 838 C C . MET A 1 109 ? 0.556 -16.959 13.081 1.00 54.84 109 MET A C 1
ATOM 840 O O . MET A 1 109 ? 1.374 -16.809 13.989 1.00 54.84 109 MET A O 1
ATOM 844 N N . THR A 1 110 ? 0.667 -17.959 12.204 1.00 55.12 110 THR A N 1
ATOM 845 C CA . THR A 1 110 ? 1.779 -18.915 12.258 1.00 55.12 110 THR A CA 1
ATOM 846 C C . THR A 1 110 ? 2.960 -18.437 11.414 1.00 55.12 110 THR A C 1
ATOM 848 O O . THR A 1 110 ? 2.803 -17.758 10.402 1.00 55.12 110 THR A O 1
ATOM 851 N N . MET A 1 111 ? 4.179 -18.854 11.768 1.00 50.31 111 MET A N 1
ATOM 852 C CA . MET A 1 111 ? 5.357 -18.654 10.907 1.00 50.31 111 MET A CA 1
ATOM 853 C C . MET A 1 111 ? 5.193 -19.286 9.516 1.00 50.31 111 MET A C 1
ATOM 855 O O . MET A 1 111 ? 5.855 -18.866 8.572 1.00 50.31 111 MET A O 1
ATOM 859 N N . ALA A 1 112 ? 4.308 -20.276 9.371 1.00 52.31 112 ALA A N 1
ATOM 860 C CA . ALA A 1 112 ? 3.971 -20.864 8.082 1.00 52.31 112 ALA A CA 1
ATOM 861 C C . ALA A 1 112 ? 3.109 -19.923 7.216 1.00 52.31 112 ALA A C 1
ATOM 863 O O . ALA A 1 112 ? 3.271 -19.920 5.998 1.00 52.31 112 ALA A O 1
ATOM 864 N N . ASP A 1 113 ? 2.261 -19.083 7.822 1.00 54.53 113 ASP A N 1
ATOM 865 C CA . ASP A 1 113 ? 1.439 -18.088 7.114 1.00 54.53 113 ASP A CA 1
ATOM 866 C C . ASP A 1 113 ? 2.267 -16.952 6.501 1.00 54.53 113 ASP A C 1
ATOM 868 O O . ASP A 1 113 ? 1.905 -16.438 5.441 1.00 54.53 113 ASP A O 1
ATOM 872 N N . LEU A 1 114 ? 3.383 -16.593 7.147 1.00 50.91 114 LEU A N 1
ATOM 873 C CA . LEU A 1 114 ? 4.359 -15.611 6.653 1.00 50.91 114 LEU A CA 1
ATOM 874 C C . LEU A 1 114 ? 5.297 -16.186 5.576 1.00 50.91 114 LEU A C 1
ATOM 876 O O . LEU A 1 114 ? 5.826 -15.435 4.759 1.00 50.91 114 LEU A O 1
ATOM 880 N N . LYS A 1 115 ? 5.516 -17.509 5.573 1.00 44.91 115 LYS A N 1
ATOM 881 C CA . LYS A 1 115 ? 6.491 -18.200 4.704 1.00 44.91 115 LYS A CA 1
ATOM 882 C C . LYS A 1 115 ? 5.893 -18.814 3.431 1.00 44.91 115 LYS A C 1
ATOM 884 O O . LYS A 1 115 ? 6.644 -19.255 2.563 1.00 44.91 115 LYS A O 1
ATOM 889 N N . LYS A 1 116 ? 4.564 -18.896 3.303 1.00 46.03 116 LYS A N 1
ATOM 890 C CA . LYS A 1 116 ? 3.901 -19.474 2.121 1.00 46.03 116 LYS A CA 1
ATOM 891 C C . LYS A 1 116 ? 3.828 -18.431 1.003 1.00 46.03 116 LYS A C 1
ATOM 893 O O . LYS A 1 116 ? 2.991 -17.537 1.080 1.00 46.03 116 LYS A O 1
ATOM 898 N N . THR A 1 117 ? 4.676 -18.591 -0.026 1.00 50.59 117 THR A N 1
ATOM 899 C CA . THR A 1 117 ? 4.929 -17.659 -1.159 1.00 50.59 117 THR A CA 1
ATOM 900 C C . THR A 1 117 ? 5.430 -16.289 -0.710 1.00 50.59 117 THR A C 1
ATOM 902 O O . THR A 1 117 ? 5.040 -15.854 0.356 1.00 50.59 117 THR A O 1
ATOM 905 N N . ILE A 1 118 ? 6.312 -15.625 -1.467 1.00 53.50 118 ILE A N 1
ATOM 906 C CA . ILE A 1 118 ? 6.878 -14.322 -1.068 1.00 53.50 118 ILE A CA 1
ATOM 907 C C . ILE A 1 118 ? 5.738 -13.288 -1.074 1.00 53.50 118 ILE A C 1
ATOM 909 O O . ILE A 1 118 ? 5.341 -12.863 -2.165 1.00 53.50 118 ILE A O 1
ATOM 913 N N . PRO A 1 119 ? 5.157 -12.920 0.085 1.00 62.06 119 PRO A N 1
ATOM 914 C CA . PRO A 1 119 ? 4.107 -11.926 0.133 1.00 62.06 119 PRO A CA 1
ATOM 915 C C . PRO A 1 119 ? 4.777 -10.555 0.090 1.00 62.06 119 PRO A C 1
ATOM 917 O O . PRO A 1 119 ? 5.855 -10.360 0.662 1.00 62.06 119 PRO A O 1
ATOM 920 N N . HIS A 1 120 ? 4.123 -9.603 -0.560 1.00 78.38 120 HIS A N 1
ATOM 921 C CA . HIS A 1 120 ? 4.415 -8.208 -0.290 1.00 78.38 120 HIS A CA 1
ATOM 922 C C . HIS A 1 120 ? 3.895 -7.914 1.120 1.00 78.38 120 HIS A C 1
ATOM 924 O O . HIS A 1 120 ? 2.691 -8.027 1.352 1.00 78.38 120 HIS A O 1
ATOM 930 N N . ILE A 1 121 ? 4.783 -7.624 2.073 1.00 83.38 121 ILE A N 1
ATOM 931 C CA . ILE A 1 121 ? 4.390 -7.264 3.439 1.00 83.38 121 ILE A CA 1
ATOM 932 C C . ILE A 1 121 ? 4.616 -5.771 3.619 1.00 83.38 121 ILE A C 1
ATOM 934 O O . ILE A 1 121 ? 5.732 -5.291 3.444 1.00 83.38 121 ILE A O 1
ATOM 938 N N . ILE A 1 122 ? 3.563 -5.071 4.017 1.00 88.06 122 ILE A N 1
ATOM 939 C CA . ILE A 1 122 ? 3.588 -3.670 4.399 1.00 88.06 122 ILE A CA 1
ATOM 940 C C . ILE A 1 122 ? 3.402 -3.583 5.911 1.00 88.06 122 ILE A C 1
ATOM 942 O O . ILE A 1 122 ? 2.455 -4.134 6.472 1.00 88.06 122 ILE A O 1
ATOM 946 N N . PHE A 1 123 ? 4.274 -2.845 6.575 1.00 85.25 123 PHE A N 1
ATOM 947 C CA . PHE A 1 123 ? 4.100 -2.422 7.953 1.00 85.25 123 PHE A CA 1
ATOM 948 C C . PHE A 1 123 ? 3.437 -1.041 7.940 1.00 85.25 123 PHE A C 1
ATOM 950 O O . PHE A 1 123 ? 3.896 -0.165 7.217 1.00 85.25 123 PHE A O 1
ATOM 957 N N . LEU A 1 124 ? 2.379 -0.829 8.726 1.00 87.75 124 LEU A N 1
ATOM 958 C CA . LEU A 1 124 ? 1.756 0.489 8.915 1.00 87.75 124 LEU A CA 1
ATOM 959 C C . LEU A 1 124 ? 1.701 0.835 10.394 1.00 87.75 124 LEU A C 1
ATOM 961 O O . LEU A 1 124 ? 1.217 0.043 11.203 1.00 87.75 124 LEU A O 1
ATOM 965 N N . SER A 1 125 ? 2.168 2.025 10.760 1.00 86.25 125 SER A N 1
ATOM 966 C CA . SER A 1 125 ? 2.098 2.479 12.147 1.00 86.25 125 SER A CA 1
ATOM 967 C C . SER A 1 125 ? 0.652 2.693 12.578 1.00 86.25 125 SER A C 1
ATOM 969 O O . SER A 1 125 ? -0.134 3.320 11.865 1.00 86.25 125 SER A O 1
ATOM 971 N N . GLN A 1 126 ? 0.297 2.233 13.780 1.00 84.38 126 GLN A N 1
ATOM 972 C CA . GLN A 1 126 ? -1.044 2.433 14.334 1.00 84.38 126 GLN A CA 1
ATOM 973 C C . GLN A 1 126 ? -1.448 3.915 14.459 1.00 84.38 126 GLN A C 1
ATOM 975 O O . GLN A 1 126 ? -2.640 4.204 14.524 1.00 84.38 126 GLN A O 1
ATOM 980 N N . SER A 1 127 ? -0.495 4.858 14.470 1.00 84.00 127 SER A N 1
ATOM 981 C CA . SER A 1 127 ? -0.792 6.300 14.468 1.00 84.00 127 SER A CA 1
ATOM 982 C C . SER A 1 127 ? -1.529 6.745 13.202 1.00 84.00 127 SER A C 1
ATOM 984 O O . SER A 1 127 ? -2.355 7.657 13.258 1.00 84.00 127 SER A O 1
ATOM 986 N N . THR A 1 128 ? -1.303 6.060 12.078 1.00 84.06 128 THR A N 1
ATOM 987 C CA . THR A 1 128 ? -2.009 6.318 10.813 1.00 84.06 128 THR A CA 1
ATOM 988 C C . THR A 1 128 ? -3.494 5.963 10.901 1.00 84.06 128 THR A C 1
ATOM 990 O O . THR A 1 128 ? -4.304 6.540 10.186 1.00 84.06 128 THR A O 1
ATOM 993 N N . LEU A 1 129 ? -3.878 5.075 11.827 1.00 82.12 129 LEU A N 1
ATOM 994 C CA . LEU A 1 129 ? -5.266 4.647 12.027 1.00 82.12 129 LEU A CA 1
ATOM 995 C C . LEU A 1 129 ? -6.084 5.616 12.889 1.00 82.12 129 LEU A C 1
ATOM 997 O O . LEU A 1 129 ? -7.309 5.520 12.913 1.00 82.12 129 LEU A O 1
ATOM 1001 N N . SER A 1 130 ? -5.423 6.509 13.633 1.00 70.00 130 SER A N 1
ATOM 1002 C CA . SER A 1 130 ? -6.070 7.443 14.567 1.00 70.00 130 SER A CA 1
ATOM 1003 C C . SER A 1 130 ? -6.444 8.807 13.963 1.00 70.00 130 SER A C 1
ATOM 1005 O O . SER A 1 130 ? -6.981 9.644 14.683 1.00 70.00 130 SER A O 1
ATOM 1007 N N . GLY A 1 131 ? -6.167 9.041 12.675 1.00 63.25 131 GLY A N 1
ATOM 1008 C CA . GLY A 1 131 ? -6.411 10.316 11.981 1.00 63.25 131 GLY A CA 1
ATOM 1009 C C . GLY A 1 131 ? -7.515 10.267 10.917 1.00 63.25 131 GLY A C 1
ATOM 1010 O O . GLY A 1 131 ? -8.205 9.260 10.756 1.00 63.25 131 GLY A O 1
ATOM 1011 N N . GLU A 1 132 ? -7.671 11.368 10.173 1.00 64.19 132 GLU A N 1
ATOM 1012 C CA . GLU A 1 132 ? -8.477 11.400 8.945 1.00 64.19 132 GLU A CA 1
ATOM 1013 C C . GLU A 1 132 ? -7.956 10.359 7.943 1.00 64.19 132 GLU A C 1
ATOM 1015 O O . GLU A 1 132 ? -6.746 10.144 7.828 1.00 64.19 132 GLU A O 1
ATOM 1020 N N . SER A 1 133 ? -8.862 9.727 7.190 1.00 70.06 133 SER A N 1
ATOM 1021 C CA . SER A 1 133 ? -8.544 8.652 6.237 1.00 70.06 133 SER A CA 1
ATOM 1022 C C . SER A 1 133 ? -7.475 9.028 5.207 1.00 70.06 133 SER A C 1
ATOM 1024 O O . SER A 1 133 ? -6.839 8.133 4.664 1.00 70.06 133 SER A O 1
ATOM 1026 N N . ASN A 1 134 ? -7.233 10.325 4.987 1.00 83.62 134 ASN A N 1
ATOM 1027 C CA . ASN A 1 134 ? -6.222 10.847 4.071 1.00 83.62 134 ASN A CA 1
ATOM 1028 C C . ASN A 1 134 ? -4.796 10.408 4.418 1.00 83.62 134 ASN A C 1
ATOM 1030 O O . ASN A 1 134 ? -4.120 9.882 3.545 1.00 83.62 134 ASN A O 1
ATOM 1034 N N . LEU A 1 135 ? -4.344 10.557 5.671 1.00 86.62 135 LEU A N 1
ATOM 1035 C CA . LEU A 1 135 ? -2.969 10.180 6.044 1.00 86.62 135 LEU A CA 1
ATOM 1036 C C . LEU A 1 135 ? -2.756 8.664 5.949 1.00 86.62 135 LEU A C 1
ATOM 1038 O O . LEU A 1 135 ? -1.698 8.194 5.535 1.00 86.62 135 LEU A O 1
ATOM 1042 N N . CYS A 1 136 ? -3.770 7.893 6.349 1.00 89.12 136 CYS A N 1
ATOM 1043 C CA . CYS A 1 136 ? -3.743 6.441 6.218 1.00 89.12 136 CYS A CA 1
ATOM 10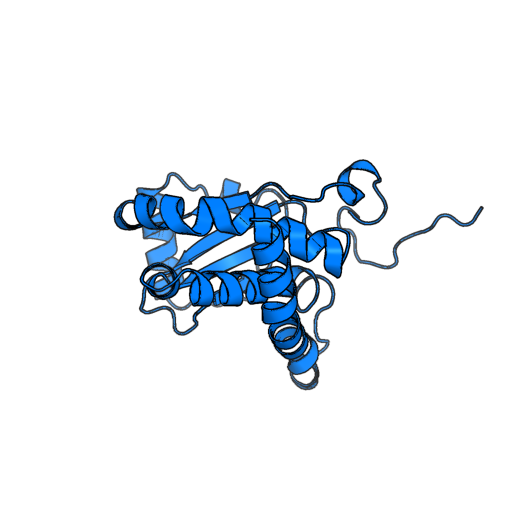44 C C . CYS A 1 136 ? -3.718 6.026 4.742 1.00 89.12 136 CYS A C 1
ATOM 1046 O O . CYS A 1 136 ? -2.935 5.160 4.367 1.00 89.12 136 CYS A O 1
A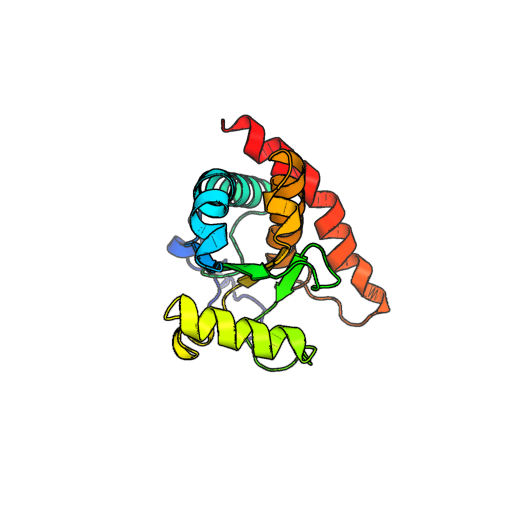TOM 1048 N N . GLY A 1 137 ? -4.545 6.670 3.915 1.00 90.94 137 GLY A N 1
ATOM 1049 C CA . GLY A 1 137 ? -4.659 6.426 2.484 1.00 90.94 137 GLY A CA 1
ATOM 1050 C C . GLY A 1 137 ? -3.374 6.733 1.725 1.00 90.94 137 GLY A C 1
ATOM 1051 O O . GLY A 1 137 ? -2.872 5.854 1.026 1.00 90.94 137 GLY A O 1
ATOM 1052 N N . THR A 1 138 ? -2.796 7.925 1.905 1.00 92.25 138 THR A N 1
ATOM 1053 C CA . THR A 1 138 ? -1.533 8.306 1.251 1.00 92.25 138 THR A CA 1
ATOM 1054 C C . THR A 1 138 ? -0.401 7.383 1.673 1.00 92.25 138 THR A C 1
ATOM 1056 O O . THR A 1 138 ? 0.262 6.806 0.812 1.00 92.25 138 THR A O 1
ATOM 1059 N N . ARG A 1 139 ? -0.228 7.126 2.980 1.00 92.56 139 ARG A N 1
ATOM 1060 C CA . ARG A 1 139 ? 0.836 6.218 3.427 1.00 92.56 139 ARG A CA 1
ATOM 1061 C C . ARG A 1 139 ? 0.610 4.790 2.944 1.00 92.56 139 ARG A C 1
ATOM 1063 O O . ARG A 1 139 ? 1.562 4.137 2.547 1.00 92.56 139 ARG A O 1
ATOM 1070 N N . LEU A 1 140 ? -0.627 4.301 2.910 1.00 92.88 140 LEU A N 1
ATOM 1071 C CA . LEU A 1 140 ? -0.922 2.991 2.331 1.00 92.88 140 LEU A CA 1
ATOM 1072 C C . LEU A 1 140 ? -0.533 2.930 0.844 1.00 92.88 140 LEU A C 1
ATOM 1074 O O . LEU A 1 140 ? 0.058 1.942 0.417 1.00 92.88 140 LEU A O 1
ATOM 1078 N N . CYS A 1 141 ? -0.824 3.975 0.066 1.00 94.88 141 CYS A N 1
ATOM 1079 C CA . CYS A 1 141 ? -0.462 4.048 -1.353 1.00 94.88 141 CYS A CA 1
ATOM 1080 C C . CYS A 1 141 ? 1.055 4.102 -1.574 1.00 94.88 141 CYS A C 1
ATOM 1082 O O . CYS A 1 141 ? 1.561 3.451 -2.490 1.00 94.88 141 CYS A O 1
ATOM 1084 N N . HIS A 1 142 ? 1.782 4.822 -0.717 1.00 94.56 142 HIS A N 1
ATOM 1085 C CA . HIS A 1 142 ? 3.245 4.838 -0.701 1.00 94.56 142 HIS A CA 1
ATOM 1086 C C . HIS A 1 142 ? 3.804 3.419 -0.569 1.00 94.56 142 HIS A C 1
ATOM 1088 O O . HIS A 1 142 ? 4.557 2.944 -1.415 1.00 94.56 142 HIS A O 1
ATOM 1094 N N . GLU A 1 143 ? 3.346 2.691 0.448 1.00 93.69 143 GLU A N 1
ATOM 1095 C CA . GLU A 1 143 ? 3.818 1.334 0.700 1.00 93.69 143 GLU A CA 1
ATOM 1096 C C . GLU A 1 143 ? 3.376 0.343 -0.392 1.00 93.69 143 GLU A C 1
ATOM 1098 O O . GLU A 1 143 ? 4.121 -0.568 -0.742 1.00 93.69 143 GLU A O 1
ATOM 1103 N N . ILE A 1 144 ? 2.189 0.522 -0.989 1.00 94.06 144 ILE A N 1
ATOM 1104 C CA . ILE A 1 144 ? 1.752 -0.263 -2.157 1.00 94.06 144 ILE A CA 1
ATOM 1105 C C . ILE A 1 144 ? 2.689 -0.029 -3.349 1.00 94.06 144 ILE A C 1
ATOM 1107 O O . ILE A 1 144 ? 3.034 -0.988 -4.042 1.00 94.06 144 ILE A O 1
ATOM 1111 N N . SER A 1 145 ? 3.133 1.210 -3.568 1.00 93.56 145 SER A N 1
ATOM 1112 C CA . SER A 1 145 ? 4.023 1.575 -4.680 1.00 93.56 145 SER A CA 1
ATOM 1113 C C . SER A 1 145 ? 5.360 0.839 -4.615 1.00 93.56 145 SER A C 1
ATOM 1115 O O . SER A 1 145 ? 5.912 0.474 -5.659 1.00 93.56 145 SER A O 1
ATOM 1117 N N . HIS A 1 146 ? 5.832 0.516 -3.408 1.00 91.12 146 HIS A N 1
ATOM 1118 C CA . HIS A 1 146 ? 7.052 -0.264 -3.236 1.00 91.12 146 HIS A CA 1
ATOM 1119 C C . HIS A 1 146 ? 6.987 -1.673 -3.831 1.00 91.12 146 HIS A C 1
ATOM 1121 O O . HIS A 1 146 ? 8.031 -2.244 -4.158 1.00 91.12 146 HIS A O 1
ATOM 1127 N N . ALA A 1 147 ? 5.787 -2.219 -4.074 1.00 89.56 147 ALA A N 1
ATOM 1128 C CA . ALA A 1 147 ? 5.641 -3.467 -4.815 1.00 89.56 147 ALA A CA 1
ATOM 1129 C C . ALA A 1 147 ? 6.339 -3.394 -6.184 1.00 89.56 147 ALA A C 1
ATOM 1131 O O . ALA A 1 147 ? 7.020 -4.342 -6.577 1.00 89.56 147 ALA A O 1
ATOM 1132 N N . TRP A 1 148 ? 6.209 -2.267 -6.889 1.00 89.44 148 TRP A N 1
ATOM 1133 C CA . TRP A 1 148 ? 6.914 -2.019 -8.146 1.00 89.44 148 TRP A CA 1
ATOM 1134 C C . TRP A 1 148 ? 8.313 -1.463 -7.895 1.00 89.44 148 TRP A C 1
ATOM 1136 O O . TRP A 1 148 ? 9.273 -2.012 -8.428 1.00 89.44 148 TRP A O 1
ATOM 1146 N N . PHE A 1 149 ? 8.436 -0.419 -7.072 1.00 87.06 149 PHE A N 1
ATOM 1147 C CA . PHE A 1 149 ? 9.669 0.359 -6.907 1.00 87.06 149 PHE A CA 1
ATOM 1148 C C . PHE A 1 149 ? 10.294 0.135 -5.526 1.00 87.06 149 PHE A C 1
ATOM 1150 O O . PHE A 1 149 ? 9.875 0.709 -4.526 1.00 87.06 149 PHE A O 1
ATOM 1157 N N . GLY A 1 150 ? 11.297 -0.732 -5.471 1.00 79.75 150 GLY A N 1
ATOM 1158 C CA . GLY A 1 150 ? 11.962 -1.169 -4.243 1.00 79.75 150 GLY A CA 1
ATOM 1159 C C . GLY A 1 150 ? 11.930 -2.684 -4.077 1.00 79.75 150 GLY A C 1
ATOM 1160 O O . GLY A 1 150 ? 12.926 -3.269 -3.658 1.00 79.75 150 GLY A O 1
ATOM 1161 N N . LEU A 1 151 ? 10.831 -3.344 -4.472 1.00 81.06 151 LEU A N 1
ATOM 1162 C CA . LEU A 1 151 ? 10.725 -4.806 -4.412 1.00 81.06 151 LEU A CA 1
ATOM 1163 C C . LEU A 1 151 ? 10.874 -5.490 -5.779 1.00 81.06 151 LEU A C 1
ATOM 1165 O O . LEU A 1 151 ? 11.694 -6.397 -5.907 1.00 81.06 151 LEU A O 1
ATOM 1169 N N . ALA A 1 152 ? 10.095 -5.097 -6.796 1.00 81.62 152 ALA A N 1
ATOM 1170 C CA . ALA A 1 152 ? 10.229 -5.664 -8.145 1.00 81.62 152 ALA A CA 1
ATOM 1171 C C . ALA A 1 152 ? 11.369 -5.006 -8.940 1.00 81.62 152 ALA A C 1
ATOM 1173 O O . ALA A 1 152 ? 12.143 -5.694 -9.606 1.00 81.62 152 ALA A O 1
ATOM 1174 N N . ILE A 1 153 ? 11.482 -3.681 -8.844 1.00 81.56 153 ILE A N 1
ATOM 1175 C CA . ILE A 1 153 ? 12.555 -2.860 -9.405 1.00 81.56 153 ILE A CA 1
ATOM 1176 C C . ILE A 1 153 ? 13.327 -2.285 -8.218 1.00 81.56 153 ILE A C 1
ATOM 1178 O O . ILE A 1 153 ? 12.967 -1.237 -7.687 1.00 81.56 153 ILE A O 1
ATOM 1182 N N . GLY A 1 154 ? 14.329 -3.022 -7.745 1.00 73.81 154 GLY A N 1
ATOM 1183 C CA . GLY A 1 154 ? 15.170 -2.603 -6.623 1.00 73.81 154 GLY A CA 1
ATOM 1184 C C . GLY A 1 154 ? 16.354 -1.738 -7.061 1.00 73.81 154 GLY A C 1
ATOM 1185 O O . GLY A 1 154 ? 16.857 -1.886 -8.177 1.00 73.81 154 GLY A O 1
ATOM 1186 N N . ALA A 1 155 ? 16.817 -0.875 -6.158 1.00 74.88 155 ALA A N 1
ATOM 1187 C CA . ALA A 1 155 ? 18.069 -0.138 -6.302 1.00 74.88 155 ALA A CA 1
ATOM 1188 C C . ALA A 1 155 ? 19.273 -1.098 -6.323 1.00 74.88 155 ALA A C 1
ATOM 1190 O O . ALA A 1 155 ? 19.294 -2.104 -5.605 1.00 74.88 155 ALA A O 1
ATOM 1191 N N . ARG A 1 156 ? 20.299 -0.800 -7.127 1.00 73.62 156 ARG A N 1
ATOM 1192 C CA . ARG A 1 156 ? 21.529 -1.607 -7.157 1.00 73.62 156 ARG A CA 1
ATOM 1193 C C . ARG A 1 156 ? 22.374 -1.412 -5.899 1.00 73.62 156 ARG A C 1
ATOM 1195 O O . ARG A 1 156 ? 23.001 -2.359 -5.427 1.00 73.62 156 ARG A O 1
ATOM 1202 N N . ASP A 1 157 ? 22.413 -0.186 -5.394 1.00 76.25 157 ASP A N 1
ATOM 1203 C CA . ASP A 1 157 ? 23.081 0.211 -4.160 1.00 76.25 157 ASP A CA 1
ATOM 1204 C C . ASP A 1 157 ? 22.412 1.462 -3.558 1.00 76.25 157 ASP A C 1
ATOM 1206 O O . ASP A 1 157 ? 21.476 2.021 -4.128 1.00 76.25 157 ASP A O 1
ATOM 1210 N N . TRP A 1 158 ? 22.898 1.918 -2.400 1.00 79.19 158 TRP A N 1
ATOM 1211 C CA . TRP A 1 158 ? 22.333 3.059 -1.667 1.00 79.19 158 TRP A CA 1
ATOM 1212 C C . TRP A 1 158 ? 22.318 4.381 -2.445 1.00 79.19 158 TRP A C 1
ATOM 1214 O O . TRP A 1 158 ? 21.548 5.276 -2.102 1.00 79.19 158 TRP A O 1
ATOM 1224 N N . THR A 1 159 ? 23.153 4.538 -3.475 1.00 77.81 159 THR A N 1
ATOM 1225 C CA . THR A 1 159 ? 23.139 5.750 -4.309 1.00 77.81 159 THR A CA 1
ATOM 1226 C C . THR A 1 159 ? 21.896 5.821 -5.193 1.00 77.81 159 THR A C 1
ATOM 1228 O O . THR A 1 159 ? 21.509 6.905 -5.626 1.00 77.81 159 THR A O 1
ATOM 1231 N N . GLU A 1 160 ? 21.236 4.683 -5.407 1.00 82.25 160 GLU A N 1
ATOM 1232 C CA . GLU A 1 160 ? 20.021 4.532 -6.201 1.00 82.25 160 GLU A CA 1
ATOM 1233 C C . GLU A 1 160 ? 18.757 4.387 -5.341 1.00 82.25 160 GLU A C 1
ATOM 1235 O O . GLU A 1 160 ? 17.676 4.206 -5.889 1.00 82.25 160 GLU A O 1
ATOM 1240 N N . GLU A 1 161 ? 18.845 4.519 -4.012 1.00 81.31 161 GLU A N 1
ATOM 1241 C CA . GLU A 1 161 ? 17.687 4.386 -3.106 1.00 81.31 161 GLU A CA 1
ATOM 1242 C C . GLU A 1 161 ? 16.555 5.372 -3.439 1.00 81.31 161 GLU A C 1
ATOM 1244 O O . GLU A 1 161 ? 15.373 5.089 -3.247 1.00 81.31 161 GLU A O 1
ATOM 1249 N N . TRP A 1 162 ? 16.903 6.521 -4.024 1.00 85.69 162 TRP A N 1
ATOM 1250 C CA . TRP A 1 162 ? 15.927 7.491 -4.514 1.00 85.69 162 TRP A CA 1
ATOM 1251 C C . TRP A 1 162 ? 14.977 6.905 -5.573 1.00 85.69 162 TRP A C 1
ATOM 1253 O O . TRP A 1 162 ? 13.876 7.422 -5.735 1.00 85.69 162 TRP A O 1
ATOM 1263 N N . LEU A 1 163 ? 15.362 5.836 -6.283 1.00 83.19 163 LEU A N 1
ATOM 1264 C CA . LEU A 1 163 ? 14.474 5.125 -7.205 1.00 83.19 163 LEU A CA 1
ATOM 1265 C C . LEU A 1 163 ? 13.351 4.386 -6.468 1.00 83.19 163 LEU A C 1
ATOM 1267 O O . LEU A 1 163 ? 12.261 4.255 -7.009 1.00 83.19 163 LEU A O 1
ATOM 1271 N N . SER A 1 164 ? 13.579 3.909 -5.248 1.00 84.69 164 SER A N 1
ATOM 1272 C CA . SER A 1 164 ? 12.530 3.269 -4.451 1.00 84.69 164 SER A CA 1
ATOM 1273 C C . SER A 1 164 ? 11.646 4.337 -3.806 1.00 84.69 164 SER A C 1
ATOM 1275 O O . SER A 1 164 ? 10.467 4.475 -4.131 1.00 84.69 164 SER A O 1
ATOM 1277 N N . GLU A 1 165 ? 12.244 5.153 -2.937 1.00 87.06 165 GLU A N 1
ATOM 1278 C CA . GLU A 1 165 ? 11.538 6.137 -2.108 1.00 87.06 165 GLU A CA 1
ATOM 1279 C C . GLU A 1 165 ? 10.978 7.303 -2.928 1.00 87.06 165 GLU A C 1
ATOM 1281 O O . GLU A 1 165 ? 9.875 7.786 -2.673 1.00 87.06 165 GLU A O 1
ATOM 1286 N N . GLY A 1 166 ? 11.710 7.754 -3.949 1.00 89.62 166 GLY A N 1
ATOM 1287 C CA . GLY A 1 166 ? 11.288 8.860 -4.805 1.00 89.62 166 GLY A CA 1
ATOM 1288 C C . GLY A 1 166 ? 10.090 8.496 -5.678 1.00 89.62 166 GLY A C 1
ATOM 1289 O O . GLY A 1 166 ? 9.155 9.289 -5.775 1.00 89.62 166 GLY A O 1
ATOM 1290 N N . PHE A 1 167 ? 10.066 7.293 -6.264 1.00 92.62 167 PHE A N 1
ATOM 1291 C CA . PHE A 1 167 ? 8.894 6.826 -7.011 1.00 92.62 167 PHE A CA 1
ATOM 1292 C C . PHE A 1 167 ? 7.711 6.528 -6.089 1.00 92.62 167 PHE A C 1
ATOM 1294 O O . PHE A 1 167 ? 6.593 6.906 -6.431 1.00 92.62 167 PHE A O 1
ATOM 1301 N N . ALA A 1 168 ? 7.937 5.925 -4.917 1.00 90.44 168 ALA A N 1
ATOM 1302 C CA . ALA A 1 168 ? 6.873 5.708 -3.937 1.00 90.44 168 ALA A CA 1
ATOM 1303 C C . ALA A 1 168 ? 6.226 7.032 -3.498 1.00 90.44 168 ALA A C 1
ATOM 1305 O O . ALA A 1 168 ? 5.006 7.169 -3.560 1.00 90.44 168 ALA A O 1
ATOM 1306 N N . THR A 1 169 ? 7.042 8.040 -3.181 1.00 91.94 169 THR A N 1
ATOM 1307 C CA . THR A 1 169 ? 6.575 9.391 -2.822 1.00 91.94 169 THR A CA 1
ATOM 1308 C C . THR A 1 169 ? 5.875 10.090 -3.989 1.00 91.94 169 THR A C 1
ATOM 1310 O O . THR A 1 169 ? 4.889 10.789 -3.798 1.00 91.94 169 THR A O 1
ATOM 1313 N N . HIS A 1 170 ? 6.354 9.917 -5.223 1.00 93.00 170 HIS A N 1
ATOM 1314 C CA . HIS A 1 170 ? 5.709 10.526 -6.387 1.00 93.00 170 HIS A CA 1
ATOM 1315 C C . HIS A 1 170 ? 4.329 9.917 -6.683 1.00 93.00 170 HIS A C 1
ATOM 1317 O O . HIS A 1 170 ? 3.422 10.617 -7.133 1.00 93.00 170 HIS A O 1
ATOM 1323 N N . LEU A 1 171 ? 4.174 8.612 -6.451 1.00 94.50 171 LEU A N 1
ATOM 1324 C CA . LEU A 1 171 ? 2.970 7.862 -6.802 1.00 94.50 171 LEU A CA 1
ATOM 1325 C C . LEU A 1 171 ? 1.922 7.833 -5.688 1.00 94.50 171 LEU A C 1
ATOM 1327 O O . LEU A 1 171 ? 0.747 7.641 -6.000 1.00 94.50 171 LEU A O 1
ATOM 1331 N N . GLU A 1 172 ? 2.300 8.046 -4.423 1.00 94.81 172 GLU A N 1
ATOM 1332 C CA . GLU A 1 172 ? 1.377 7.948 -3.286 1.00 94.81 172 GLU A CA 1
ATOM 1333 C C . GLU A 1 172 ? 0.138 8.840 -3.455 1.00 94.81 172 GLU A C 1
ATOM 1335 O O . GLU A 1 172 ? -0.987 8.360 -3.309 1.00 94.81 172 GLU A O 1
ATOM 1340 N N . ASP A 1 173 ? 0.329 10.096 -3.869 1.00 93.75 173 ASP A N 1
ATOM 1341 C CA . ASP A 1 173 ? -0.753 11.058 -4.089 1.00 93.75 173 ASP A CA 1
ATOM 1342 C C . ASP A 1 173 ? -1.553 10.750 -5.357 1.00 93.75 173 ASP A C 1
ATOM 1344 O O . ASP A 1 173 ? -2.770 10.944 -5.393 1.00 93.75 173 ASP A O 1
ATOM 1348 N N . ALA A 1 174 ? -0.894 10.249 -6.406 1.00 94.81 174 ALA A N 1
ATOM 1349 C CA . ALA A 1 174 ? -1.555 9.897 -7.659 1.00 94.81 174 ALA A CA 1
ATOM 1350 C C . ALA A 1 174 ? -2.509 8.711 -7.464 1.00 94.81 174 ALA A C 1
ATOM 1352 O O . ALA A 1 174 ? -3.677 8.781 -7.860 1.00 94.81 174 ALA A O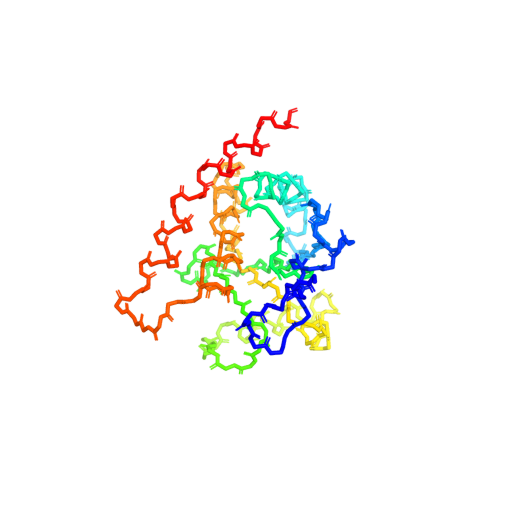 1
ATOM 1353 N N . ILE A 1 175 ? -2.034 7.655 -6.798 1.00 95.94 175 ILE A N 1
ATOM 1354 C CA . ILE A 1 175 ? -2.840 6.482 -6.449 1.00 95.94 175 ILE A CA 1
ATOM 1355 C C . ILE A 1 175 ? -3.939 6.891 -5.470 1.00 95.94 175 ILE A C 1
ATOM 1357 O O . ILE A 1 175 ? -5.098 6.538 -5.681 1.00 95.94 175 ILE A O 1
ATOM 1361 N N . TRP A 1 176 ? -3.622 7.688 -4.445 1.00 94.88 176 TRP A N 1
ATOM 1362 C CA . TRP A 1 176 ? -4.618 8.134 -3.472 1.00 94.88 176 TRP A CA 1
ATOM 1363 C C . TRP A 1 176 ? -5.715 9.003 -4.102 1.00 94.88 176 TRP A C 1
ATOM 1365 O O . TRP A 1 176 ? -6.896 8.867 -3.776 1.00 94.88 176 TRP A O 1
ATOM 1375 N N . SER A 1 177 ? -5.358 9.881 -5.040 1.00 93.50 177 SER A N 1
ATOM 1376 C CA . SER A 1 177 ? -6.320 10.696 -5.786 1.00 93.50 177 SER A CA 1
ATOM 1377 C C . SER A 1 177 ? -7.206 9.851 -6.701 1.00 93.50 177 SER A C 1
ATOM 1379 O O . SER A 1 177 ? -8.394 10.143 -6.835 1.00 93.50 177 SER A O 1
ATOM 1381 N N . ALA A 1 178 ? -6.654 8.812 -7.331 1.00 93.31 178 ALA A N 1
ATOM 1382 C CA . ALA A 1 178 ? -7.425 7.875 -8.142 1.00 93.31 178 ALA A CA 1
ATOM 1383 C C . ALA A 1 178 ? -8.386 7.041 -7.277 1.00 93.31 178 ALA A C 1
ATOM 1385 O O . ALA A 1 178 ? -9.576 6.996 -7.580 1.00 93.31 178 ALA A O 1
ATOM 1386 N N . ALA A 1 179 ? -7.916 6.505 -6.147 1.00 92.19 179 ALA A N 1
ATOM 1387 C CA . ALA A 1 179 ? -8.718 5.704 -5.220 1.00 92.19 179 ALA A CA 1
ATOM 1388 C C . ALA A 1 179 ? -9.943 6.462 -4.679 1.00 92.19 179 ALA A C 1
ATOM 1390 O O . ALA A 1 179 ? -11.026 5.898 -4.552 1.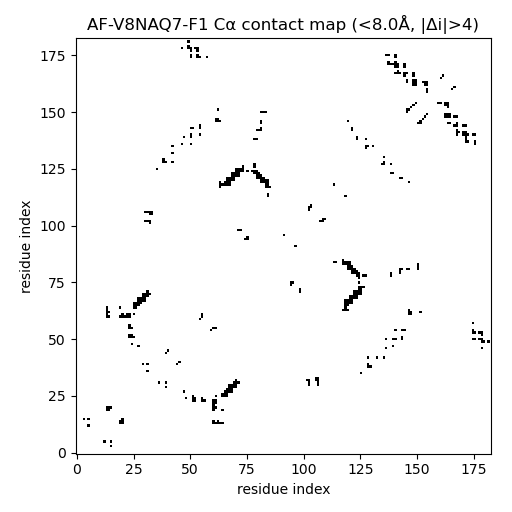00 92.19 179 ALA A O 1
ATOM 1391 N N . GLN A 1 180 ? -9.801 7.763 -4.409 1.00 88.25 180 GLN A N 1
ATOM 1392 C CA . GLN A 1 180 ? -10.912 8.591 -3.931 1.00 88.25 180 GLN A CA 1
ATOM 1393 C C . GLN A 1 180 ? -12.015 8.800 -4.977 1.00 88.25 180 GLN A C 1
ATOM 1395 O O . GLN A 1 180 ? -13.173 8.960 -4.602 1.00 88.25 180 GLN A O 1
ATOM 1400 N N . LYS A 1 181 ? -11.689 8.793 -6.277 1.00 78.94 181 LYS A N 1
ATOM 1401 C CA . LYS A 1 181 ? -12.667 9.016 -7.361 1.00 78.94 181 LYS A CA 1
ATOM 1402 C C . LYS A 1 181 ? -13.588 7.820 -7.600 1.00 78.94 181 LYS A C 1
ATOM 1404 O O . LYS A 1 181 ? -14.614 7.979 -8.253 1.00 78.94 181 LYS A O 1
ATOM 1409 N N . GLU A 1 182 ? -13.223 6.647 -7.092 1.00 63.38 182 GLU A N 1
ATOM 1410 C CA . GLU A 1 182 ? -14.014 5.415 -7.179 1.00 63.38 182 GLU A CA 1
ATOM 1411 C C . GLU A 1 182 ? -15.049 5.276 -6.041 1.00 63.38 182 GLU A C 1
ATOM 1413 O O . GLU A 1 182 ? -15.703 4.237 -5.933 1.00 63.38 182 GLU A O 1
ATOM 1418 N N . THR A 1 183 ? -15.197 6.302 -5.191 1.00 53.25 183 THR A N 1
ATOM 1419 C CA . THR A 1 183 ? -16.121 6.330 -4.038 1.00 53.25 183 THR A CA 1
ATOM 1420 C C . THR A 1 183 ? -17.356 7.171 -4.335 1.00 53.25 183 THR A C 1
ATOM 1422 O O . THR A 1 183 ? -18.461 6.740 -3.934 1.00 53.25 183 THR A O 1
#

Radius of gyration: 16.4 Å; Cα contacts (8 Å, |Δi|>4): 261; chains: 1; bounding box: 39×32×53 Å

Foldseek 3Di:
DDDPDDPDDPDPFLCPPPVQQPCQAAAEEEQEAPVCVVLCCVAVVLLRSLLSNLCCVVPGGQRFRYEYEYAAEPPPPDQKDKDWLPPDDDPDDPRVVVVVVVSCVRVVDDPVNSVDGTHTYMYGYCVQSVDDSVSVQLVVSLSSQLSVFCNVPNDPDPVRCCSRNVRSNVCSVVSSVSSVVVD

Solvent-accessible surface area (backbone atoms only — not comparable to full-atom values): 10355 Å² total; per-residue (Å²): 132,82,78,87,73,76,93,67,75,102,61,90,61,33,88,76,39,69,72,54,35,68,41,48,60,60,56,70,48,79,49,54,53,78,92,45,45,65,53,43,54,71,48,50,65,62,46,50,58,34,39,39,35,26,39,23,76,75,74,41,55,56,71,47,82,29,43,35,40,36,50,37,58,81,87,49,93,50,69,56,46,63,46,69,57,67,87,83,78,78,82,64,54,72,66,55,55,57,46,49,50,49,40,32,72,72,61,76,53,49,77,63,71,60,63,64,61,70,36,42,34,30,38,35,24,50,67,42,65,78,56,64,68,60,63,33,41,32,53,50,28,25,41,55,38,24,45,53,27,46,65,69,48,53,53,92,49,82,92,37,42,57,56,18,57,48,49,12,62,64,41,8,58,55,24,37,57,46,25,60,73,79,109

Sequence (183 aa):
LLEKACGHTPYPCRFQDPITSAQVIIPHRIFAPVCLKESCKKVLLHLLPQCLSAAYDLLGTHPFSRLDVLIVPLNFSSLGMASLSTSGILSPSIILYSWLDTVKNDTRMTMADLKKTIPHIIFLSQSTLSGESNLCGTRLCHEISHAWFGLAIGARDWTEEWLSEGFATHLEDAIWSAAQKET